Protein AF-A0A7S2PFG6-F1 (afdb_monomer)

InterPro domains:
  IPR012973 NOG, C-terminal [PF08155] (1-42)

Radius of gyration: 48.6 Å; Cα contacts (8 Å, |Δi|>4): 32; chains: 1; bounding box: 86×52×141 Å

Secondary structure (DSSP, 8-state):
-TTT----SGGG---SSSGGGG-----EETTEEGGGG--TTHHHHHHHHHHHHHHHHHHHHHS-HHHHHHHHHHHHHHHHHHHHHHHHHHHHHHHHS-TT------PPPPPHHHHHHHHHTTT---HHHHHHHHT----------------------------------------------

Sequence (181 aa):
GAGVYSVDLWKRAQLEDSSWKYDVVPEIMDGKNIYDFVDPDIDKKLAQLEREEELLMKEAALRDDDQVLNEFAKTQNVLDELHSRMRQKRLENRLSKSKNGNPVLRKKKKKAEDVERQLEKQGLDGSKVRARSAAKTPRSSSLLGKRKRDATAGAADGEVARGRAASALRAASARSMSRMK

pLDDT: mean 75.03, std 20.83, range [29.14, 96.38]

Nearest PDB structures (foldseek):
  8fkq-assembly1_SR  TM=8.627E-01  e=8.501E-04  Homo sapiens
  7v08-assembly1_b  TM=4.158E-01  e=5.057E-06  Saccharomyces cerevisiae BY4741
  8fkz-assembly1_SR  TM=4.010E-01  e=1.616E-05  Homo sapiens
  8fkx-assembly1_SR  TM=6.507E-01  e=2.716E-03  Homo sapiens
  8flf-assembly1_SR  TM=3.819E-01  e=7.778E-05  Homo sapiens

Solvent-accessible surface area (backbone atoms only — not comparable to full-atom values): 12394 Å² total; per-residue (Å²): 112,99,84,76,73,80,83,69,78,56,78,78,68,86,60,96,54,76,82,61,65,80,61,83,80,77,59,70,55,97,93,38,61,44,77,84,72,72,53,99,60,47,70,61,54,50,57,50,49,53,54,53,48,53,52,49,51,54,53,51,68,67,52,55,58,66,60,55,51,52,52,50,51,54,53,50,53,55,51,51,52,52,51,50,53,49,52,50,52,52,48,52,54,53,71,73,44,65,95,87,57,77,83,81,70,86,74,78,87,75,59,63,66,64,52,28,56,54,30,49,76,70,74,39,85,32,66,69,55,53,54,59,58,69,70,60,72,81,77,80,77,78,92,75,80,93,77,88,81,81,88,80,85,86,84,91,82,89,84,89,85,90,83,84,90,81,80,92,80,88,83,93,83,79,91,80,85,87,85,82,134

Mean predicted aligned error: 19.61 Å

Organism: NCBI:txid1333877

Foldseek 3Di:
DVPPDDDDPLVPDDDPDPVCSPPDDDQDDPNDGCVVQDDPCNVVVVVVVVVVVVVVVVVVVVPPVVVVVVVVVVVVVVVVVVVVVVVVVVVVVVVVDDPDDDPDDDDDDDDLVVVCVVCVVVVHHSVVSVVVVVPDDPDPDPPDDDDDDDDDDDDDDDDDDDDDDDDDDDDDDDDDDDDDD

Structure (mmCIF, N/CA/C/O backbone):
data_AF-A0A7S2PFG6-F1
#
_entry.id   AF-A0A7S2PFG6-F1
#
loop_
_atom_site.group_PDB
_atom_site.id
_atom_site.type_symbol
_atom_site.label_atom_id
_atom_site.label_alt_id
_atom_site.label_comp_id
_atom_site.label_asym_id
_atom_site.label_entity_id
_atom_site.label_seq_id
_atom_site.pdbx_PDB_ins_code
_atom_site.Cartn_x
_atom_site.Cartn_y
_atom_site.Cartn_z
_atom_site.occupancy
_atom_site.B_iso_or_equiv
_atom_site.auth_seq_id
_atom_site.auth_comp_id
_atom_site.auth_asym_id
_atom_site.auth_atom_id
_atom_site.pdbx_PDB_model_num
ATOM 1 N N . GLY A 1 1 ? 42.122 21.626 -40.787 1.00 64.56 1 GLY A N 1
ATOM 2 C CA . GLY A 1 1 ? 43.182 20.990 -39.972 1.00 64.56 1 GLY A CA 1
ATOM 3 C C . GLY A 1 1 ? 42.562 20.152 -38.866 1.00 64.56 1 GLY A C 1
ATOM 4 O O . GLY A 1 1 ? 41.354 20.237 -38.682 1.00 64.56 1 GLY A O 1
ATOM 5 N N . ALA A 1 2 ? 43.364 19.374 -38.133 1.00 75.56 2 ALA A N 1
ATOM 6 C CA . ALA A 1 2 ? 42.940 18.343 -37.168 1.00 75.56 2 ALA A CA 1
ATOM 7 C C . ALA A 1 2 ? 42.100 18.809 -35.947 1.00 75.56 2 ALA A C 1
ATOM 9 O O . ALA A 1 2 ? 41.795 17.992 -35.090 1.00 75.56 2 ALA A O 1
ATOM 10 N N . GLY A 1 3 ? 41.707 20.087 -35.863 1.00 80.50 3 GLY A N 1
ATOM 11 C CA . GLY A 1 3 ? 40.870 20.642 -34.786 1.00 80.50 3 GLY A CA 1
ATOM 12 C C . GLY A 1 3 ? 39.593 21.360 -35.246 1.00 80.50 3 GLY A C 1
ATOM 13 O O . GLY A 1 3 ? 38.932 21.979 -34.427 1.00 80.50 3 GLY A O 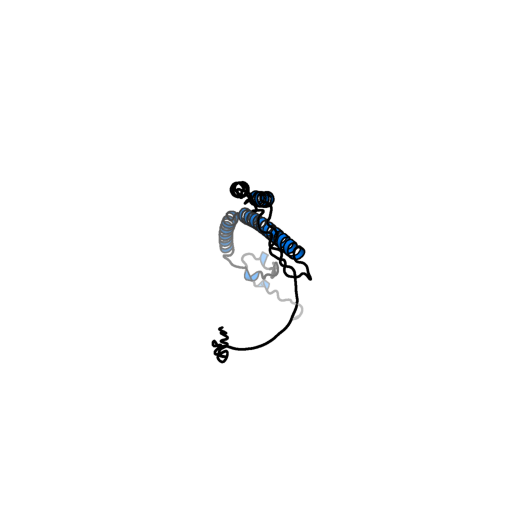1
ATOM 14 N N . VAL A 1 4 ? 39.255 21.324 -36.544 1.00 85.94 4 VAL A N 1
ATOM 15 C CA . VAL A 1 4 ? 38.057 22.003 -37.098 1.00 85.94 4 VAL A CA 1
ATOM 16 C C . VAL A 1 4 ? 36.934 21.011 -37.431 1.00 85.94 4 VAL A C 1
ATOM 18 O O . VAL A 1 4 ? 35.773 21.391 -37.526 1.00 85.94 4 VAL A O 1
ATOM 21 N N . TYR A 1 5 ? 37.265 19.730 -37.614 1.00 85.62 5 TYR A N 1
ATOM 22 C CA . TYR A 1 5 ? 36.298 18.696 -37.977 1.00 85.62 5 TYR A CA 1
ATOM 23 C C . TYR A 1 5 ? 35.780 17.969 -36.731 1.00 85.62 5 TYR A C 1
ATOM 25 O O . TYR A 1 5 ? 36.568 17.354 -36.015 1.00 85.62 5 TYR A O 1
ATOM 33 N N . SER A 1 6 ? 34.464 18.014 -36.508 1.00 85.75 6 SER A N 1
ATOM 34 C CA . SER A 1 6 ? 33.779 17.150 -35.542 1.00 85.75 6 SER A CA 1
ATOM 35 C C . SER A 1 6 ? 33.352 15.857 -36.235 1.00 85.75 6 SER A C 1
ATOM 37 O O . SER A 1 6 ? 32.724 15.894 -37.297 1.00 85.75 6 SER A O 1
ATOM 39 N N . VAL A 1 7 ? 33.725 14.713 -35.663 1.00 87.56 7 VAL A N 1
ATOM 40 C CA . VAL A 1 7 ? 33.375 13.401 -36.215 1.00 87.56 7 VAL A CA 1
ATOM 41 C C . VAL A 1 7 ? 31.922 13.091 -35.866 1.00 87.56 7 VAL A C 1
ATOM 43 O O . VAL A 1 7 ? 31.587 12.912 -34.700 1.00 87.56 7 VAL A O 1
ATOM 46 N N . ASP A 1 8 ? 31.070 12.983 -36.884 1.00 90.00 8 ASP A N 1
ATOM 47 C CA . ASP A 1 8 ? 29.701 12.495 -36.718 1.00 90.00 8 ASP A CA 1
ATOM 48 C C . ASP A 1 8 ? 29.706 10.965 -36.557 1.00 90.00 8 ASP A C 1
ATOM 50 O O . ASP A 1 8 ? 29.993 10.222 -37.504 1.00 90.00 8 ASP A O 1
ATOM 54 N N . LEU A 1 9 ? 29.407 10.503 -35.341 1.00 88.94 9 LEU A N 1
ATOM 55 C CA . LEU A 1 9 ? 29.332 9.084 -34.986 1.00 88.94 9 LEU A CA 1
ATOM 56 C C . LEU A 1 9 ? 28.106 8.404 -35.603 1.00 88.94 9 LEU A C 1
ATOM 58 O O . LEU A 1 9 ? 28.173 7.233 -35.982 1.00 88.94 9 LEU A O 1
ATOM 62 N N . TRP A 1 10 ? 27.011 9.146 -35.769 1.00 87.31 10 TRP A N 1
ATOM 63 C CA . TRP A 1 10 ? 25.754 8.614 -36.278 1.00 87.31 10 TRP A CA 1
ATOM 64 C C . TRP A 1 10 ? 25.824 8.361 -37.775 1.00 87.31 10 TRP A C 1
ATOM 66 O O . TRP A 1 10 ? 25.189 7.428 -38.250 1.00 87.31 10 TRP A O 1
ATOM 76 N N . LYS A 1 11 ? 26.673 9.079 -38.527 1.00 86.94 11 LYS A N 1
ATOM 77 C CA . LYS A 1 11 ? 26.826 8.977 -39.994 1.00 86.94 11 LYS A CA 1
ATOM 78 C C . LYS A 1 11 ? 26.899 7.547 -40.553 1.00 86.94 11 LYS A C 1
ATOM 80 O O . LYS A 1 11 ? 26.437 7.323 -41.672 1.00 86.94 11 LYS A O 1
ATOM 85 N N . ARG A 1 12 ? 27.445 6.575 -39.815 1.00 87.00 12 ARG A N 1
ATOM 86 C CA . ARG A 1 12 ? 27.589 5.172 -40.262 1.00 87.00 12 ARG A CA 1
ATOM 87 C C . ARG A 1 12 ? 26.456 4.232 -39.828 1.00 87.00 12 ARG A C 1
ATOM 89 O O . ARG A 1 12 ? 26.446 3.095 -40.285 1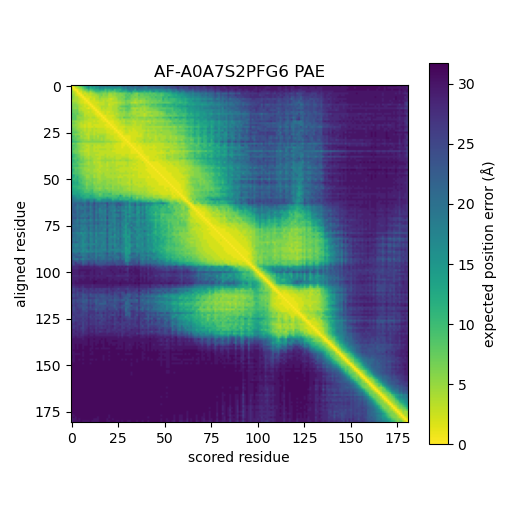.00 87.00 12 ARG A O 1
ATOM 96 N N . ALA A 1 13 ? 25.521 4.682 -38.991 1.00 87.62 13 ALA A N 1
ATOM 97 C CA . ALA A 1 13 ? 24.390 3.869 -38.555 1.00 87.62 13 ALA A CA 1
ATOM 98 C C . ALA A 1 13 ? 23.476 3.506 -39.739 1.00 87.62 13 ALA A C 1
ATOM 100 O O . ALA A 1 13 ? 23.181 4.359 -40.590 1.00 87.62 13 ALA A O 1
ATOM 101 N N . GLN A 1 14 ? 23.060 2.238 -39.775 1.00 92.19 14 GLN A N 1
ATOM 102 C CA . GLN A 1 14 ? 22.075 1.684 -40.701 1.00 92.19 14 GLN A CA 1
ATOM 103 C C . GLN A 1 14 ? 20.805 1.400 -39.901 1.00 92.19 14 GLN A C 1
ATOM 105 O O . GLN A 1 14 ? 20.794 0.519 -39.046 1.00 92.19 14 GLN A O 1
ATOM 110 N N . LEU A 1 15 ? 19.775 2.202 -40.149 1.00 89.94 15 LEU A N 1
ATOM 111 C CA . LEU A 1 15 ? 18.447 2.076 -39.558 1.00 89.94 15 LEU A CA 1
ATOM 112 C C . LEU A 1 15 ? 17.452 1.760 -40.675 1.00 89.94 15 LEU A C 1
ATOM 114 O O . LEU A 1 15 ? 17.760 1.966 -41.850 1.00 89.94 15 LEU A O 1
ATOM 118 N N . GLU A 1 16 ? 16.275 1.267 -40.301 1.00 93.06 16 GLU A N 1
ATOM 119 C CA . GLU A 1 16 ? 15.194 0.990 -41.251 1.00 93.06 16 GLU A CA 1
ATOM 120 C C . GLU A 1 16 ? 14.712 2.271 -41.944 1.00 93.06 16 GLU A C 1
ATOM 122 O O . GLU A 1 16 ? 14.579 2.296 -43.167 1.00 93.06 16 GLU A O 1
ATOM 127 N N . ASP A 1 17 ? 14.575 3.361 -41.185 1.00 92.56 17 ASP A N 1
ATOM 128 C CA . ASP A 1 17 ? 14.391 4.704 -41.725 1.00 92.56 17 ASP A CA 1
ATOM 129 C C . ASP A 1 17 ? 15.614 5.586 -41.430 1.00 92.56 17 ASP A C 1
ATOM 131 O O . ASP A 1 17 ? 16.087 5.719 -40.300 1.00 92.56 17 ASP A O 1
ATOM 135 N N . SER A 1 18 ? 16.130 6.218 -42.483 1.00 89.75 18 SER A N 1
ATOM 136 C CA . SER A 1 18 ? 17.235 7.173 -42.406 1.00 89.75 18 SER A CA 1
ATOM 137 C C . SER A 1 18 ? 16.867 8.494 -41.726 1.00 89.75 18 SER A C 1
ATOM 139 O O . SER A 1 18 ? 17.774 9.206 -41.290 1.00 89.75 18 SER A O 1
ATOM 141 N N . SER A 1 19 ? 15.574 8.825 -41.631 1.00 91.94 19 SER A N 1
ATOM 142 C CA . SER A 1 19 ? 15.099 10.057 -40.996 1.00 91.94 19 SER A CA 1
ATOM 143 C C . SER A 1 19 ? 15.353 10.064 -39.482 1.00 91.94 19 SER A C 1
ATOM 145 O O . SER A 1 19 ? 15.755 11.093 -38.943 1.00 91.94 19 SER A O 1
ATOM 147 N N . TRP A 1 20 ? 15.273 8.900 -38.827 1.00 93.25 20 TRP A N 1
ATOM 148 C CA . TRP A 1 20 ? 15.414 8.746 -37.368 1.00 93.25 20 TRP A CA 1
ATOM 149 C C . TRP A 1 20 ? 16.857 8.807 -36.862 1.00 93.25 20 TRP A C 1
ATOM 151 O O . TRP A 1 20 ? 17.133 8.728 -35.669 1.00 93.25 20 TRP A O 1
ATOM 161 N N . LYS A 1 21 ? 17.823 8.927 -37.771 1.00 91.44 21 LYS A N 1
ATOM 162 C CA . LYS A 1 21 ? 19.256 8.804 -37.480 1.00 91.44 21 LYS A CA 1
ATOM 163 C C . LYS A 1 21 ? 19.800 9.856 -36.516 1.00 91.44 21 LYS A C 1
ATOM 165 O O . LYS A 1 21 ? 20.824 9.621 -35.880 1.00 91.44 21 LYS A O 1
ATOM 170 N N . TYR A 1 22 ? 19.143 11.007 -36.460 1.00 92.50 22 TYR A N 1
ATOM 171 C CA . TYR A 1 22 ? 19.520 12.134 -35.612 1.00 92.50 22 TYR A CA 1
ATOM 172 C C . TYR A 1 22 ? 18.463 12.434 -34.541 1.00 92.50 22 TYR A C 1
ATOM 174 O O . TYR A 1 22 ? 18.554 13.469 -33.879 1.00 92.50 22 TYR A O 1
ATOM 182 N N . ASP A 1 23 ? 17.483 11.542 -34.363 1.00 92.94 23 ASP A N 1
ATOM 183 C CA . ASP A 1 23 ? 16.482 11.674 -33.310 1.00 92.94 23 ASP A CA 1
ATOM 184 C C . ASP A 1 23 ? 17.121 11.436 -31.938 1.00 92.94 23 ASP A C 1
ATOM 186 O O . ASP A 1 23 ? 17.990 10.578 -31.757 1.00 92.94 23 ASP A O 1
ATOM 190 N N . VAL A 1 24 ? 16.702 12.229 -30.951 1.00 92.38 24 VAL A N 1
ATOM 191 C CA . VAL A 1 24 ? 17.245 12.160 -29.591 1.00 92.38 24 VAL A CA 1
ATOM 192 C C . VAL A 1 24 ? 16.480 11.110 -28.796 1.00 92.38 24 VAL A C 1
ATOM 194 O O . VAL A 1 24 ? 15.296 11.281 -28.511 1.00 92.38 24 VAL A O 1
ATOM 197 N N . VAL A 1 25 ? 17.174 10.043 -28.400 1.00 90.75 25 VAL A N 1
ATOM 198 C CA . VAL A 1 25 ? 16.617 9.018 -27.512 1.00 90.75 25 VAL A CA 1
ATOM 199 C C . VAL A 1 25 ? 16.642 9.539 -26.071 1.00 90.75 25 VAL A C 1
ATOM 201 O O . VAL A 1 25 ? 17.714 9.902 -25.581 1.00 90.75 25 VAL A O 1
ATOM 204 N N . PRO A 1 26 ? 15.496 9.599 -25.373 1.00 93.62 26 PRO A N 1
ATOM 205 C CA . PRO A 1 26 ? 15.488 9.947 -23.960 1.00 93.62 26 PRO A CA 1
ATOM 206 C C . PRO A 1 26 ? 16.161 8.838 -23.136 1.00 93.62 26 PRO A C 1
ATOM 208 O O . PRO A 1 26 ? 15.987 7.653 -23.406 1.00 93.62 26 PRO A O 1
ATOM 211 N N . GLU A 1 27 ? 16.921 9.222 -22.112 1.00 92.56 27 GLU A N 1
ATOM 212 C CA . GLU A 1 27 ? 17.625 8.266 -21.241 1.00 92.56 27 GLU A CA 1
ATOM 213 C C . GLU A 1 27 ? 16.870 8.018 -19.927 1.00 92.56 27 GLU A C 1
ATOM 215 O O . GLU A 1 27 ? 16.821 6.894 -19.433 1.00 92.56 27 GLU A O 1
ATOM 220 N N . ILE A 1 28 ? 16.255 9.063 -19.361 1.00 95.25 28 ILE A N 1
ATOM 221 C CA . ILE A 1 28 ? 15.589 9.016 -18.055 1.00 95.25 28 ILE A CA 1
ATOM 222 C C . ILE A 1 28 ? 14.174 9.575 -18.179 1.00 95.25 28 ILE A C 1
ATOM 224 O O . ILE A 1 28 ? 13.977 10.676 -18.693 1.00 95.25 28 ILE A O 1
ATOM 228 N N . MET A 1 29 ? 13.205 8.843 -17.635 1.00 94.88 29 MET A N 1
ATOM 229 C CA . MET A 1 29 ? 11.812 9.266 -17.498 1.00 94.88 29 MET A CA 1
ATOM 230 C C . MET A 1 29 ? 11.295 8.851 -16.120 1.00 94.88 29 MET A C 1
ATOM 232 O O . MET A 1 29 ? 11.523 7.726 -15.683 1.00 94.88 29 MET A O 1
ATOM 236 N N . ASP A 1 30 ? 10.668 9.780 -15.394 1.00 93.62 30 ASP A N 1
ATOM 237 C CA . ASP A 1 30 ? 10.139 9.568 -14.034 1.00 93.62 30 ASP A CA 1
ATOM 238 C C . ASP A 1 30 ? 11.142 8.952 -13.039 1.00 93.62 30 ASP A C 1
ATOM 240 O O . ASP A 1 30 ? 10.802 8.138 -12.179 1.00 93.62 30 ASP A O 1
ATOM 244 N N . GLY A 1 31 ? 12.417 9.332 -13.167 1.00 96.19 31 GLY A N 1
ATOM 245 C CA . GLY A 1 31 ? 13.501 8.816 -12.326 1.00 96.19 31 GLY A CA 1
ATOM 246 C C . GLY A 1 31 ? 13.907 7.370 -12.629 1.00 96.19 31 GLY A C 1
ATOM 247 O O . GLY A 1 31 ? 14.682 6.791 -11.870 1.00 96.19 31 GLY A O 1
ATOM 248 N N . LYS A 1 32 ? 13.410 6.788 -13.725 1.00 95.81 32 LYS A N 1
ATOM 249 C CA . LYS A 1 32 ? 13.763 5.452 -14.211 1.00 95.81 32 LYS A CA 1
ATOM 250 C C . LYS A 1 32 ? 14.512 5.545 -15.539 1.00 95.81 32 LYS A C 1
ATOM 252 O O . LYS A 1 32 ? 14.278 6.454 -16.332 1.00 95.81 32 LYS A O 1
ATOM 257 N N . ASN A 1 33 ? 15.419 4.601 -15.766 1.00 95.38 33 ASN A N 1
ATOM 258 C CA . ASN A 1 33 ? 16.160 4.481 -17.016 1.00 95.38 33 ASN A CA 1
ATOM 259 C C . ASN A 1 33 ? 15.280 3.820 -18.083 1.00 95.38 33 ASN A C 1
ATOM 261 O O . ASN A 1 33 ? 14.694 2.771 -17.828 1.00 95.38 33 ASN A O 1
ATOM 265 N N . ILE A 1 34 ? 15.205 4.412 -19.272 1.00 95.00 34 ILE A N 1
ATOM 266 C CA . ILE A 1 34 ? 14.385 3.896 -20.374 1.00 95.00 34 ILE A CA 1
ATOM 267 C C . ILE A 1 34 ? 14.987 2.623 -20.972 1.00 95.00 34 ILE A C 1
ATOM 269 O O . ILE A 1 34 ? 14.234 1.727 -21.347 1.00 95.00 34 ILE A O 1
ATOM 273 N N . TYR A 1 35 ? 16.319 2.487 -20.996 1.00 94.12 35 TYR A N 1
ATOM 274 C CA . TYR A 1 35 ? 16.991 1.308 -21.561 1.00 94.12 35 TYR A CA 1
ATOM 275 C C . TYR A 1 35 ? 16.583 -0.008 -20.883 1.00 94.12 35 TYR A C 1
ATOM 277 O O . TYR A 1 35 ? 16.597 -1.051 -21.531 1.00 94.12 35 TYR A O 1
ATOM 285 N N . ASP A 1 36 ? 16.164 0.040 -19.616 1.00 94.44 36 ASP A N 1
ATOM 286 C CA . ASP A 1 36 ? 15.716 -1.139 -18.866 1.00 94.44 36 ASP A CA 1
ATOM 287 C C . ASP A 1 36 ? 14.337 -1.652 -19.329 1.00 94.44 36 ASP A C 1
ATOM 289 O O . ASP A 1 36 ? 13.957 -2.781 -19.020 1.00 94.44 36 ASP A O 1
ATOM 293 N N . PHE A 1 37 ? 13.587 -0.836 -20.080 1.00 93.31 37 PHE A N 1
ATOM 294 C CA . PHE A 1 37 ? 12.232 -1.129 -20.555 1.00 93.31 37 PHE A CA 1
ATOM 295 C C . PHE A 1 37 ? 12.146 -1.301 -22.081 1.00 93.31 37 PHE A C 1
ATOM 297 O O . PHE A 1 37 ? 11.047 -1.393 -22.619 1.00 93.31 37 PHE A O 1
ATOM 304 N N . VAL A 1 38 ? 13.271 -1.356 -22.802 1.00 93.56 38 VAL A N 1
ATOM 305 C CA . VAL A 1 38 ? 13.271 -1.603 -24.254 1.00 93.56 38 VAL A CA 1
ATOM 306 C C . VAL A 1 38 ? 13.318 -3.111 -24.520 1.00 93.56 38 VAL A C 1
ATOM 308 O O . VAL A 1 38 ? 14.362 -3.742 -24.372 1.00 93.56 38 VAL A O 1
ATOM 311 N N . ASP A 1 39 ? 12.189 -3.692 -24.933 1.00 95.25 39 ASP A N 1
ATOM 312 C CA . ASP A 1 39 ? 12.054 -5.121 -25.248 1.00 95.25 39 ASP A CA 1
ATOM 313 C C . ASP A 1 39 ? 11.141 -5.322 -26.478 1.00 95.25 39 ASP A C 1
ATOM 315 O O . ASP A 1 39 ? 10.062 -4.725 -26.519 1.00 95.25 39 ASP A O 1
ATOM 319 N N . PRO A 1 40 ? 11.521 -6.150 -27.476 1.00 94.81 40 PRO A N 1
ATOM 320 C CA . PRO A 1 40 ? 10.674 -6.435 -28.639 1.00 94.81 40 PRO A CA 1
ATOM 321 C C . PRO A 1 40 ? 9.320 -7.084 -28.302 1.00 94.81 40 PRO A C 1
ATOM 323 O O . PRO A 1 40 ? 8.386 -6.971 -29.092 1.00 94.81 40 PRO A O 1
ATOM 326 N N . ASP A 1 41 ? 9.191 -7.760 -27.157 1.00 95.56 41 ASP A N 1
ATOM 327 C CA . ASP A 1 41 ? 7.957 -8.423 -26.715 1.00 95.56 41 ASP A CA 1
ATOM 328 C C . ASP A 1 41 ? 7.205 -7.635 -25.617 1.00 95.56 41 ASP A C 1
ATOM 330 O O . ASP A 1 41 ? 6.333 -8.193 -24.938 1.00 95.56 41 ASP A O 1
ATOM 334 N N . ILE A 1 42 ? 7.512 -6.345 -25.417 1.00 95.38 42 ILE A N 1
ATOM 335 C CA . ILE A 1 42 ? 6.916 -5.533 -24.341 1.00 95.38 42 ILE A CA 1
ATOM 336 C C . ILE A 1 42 ? 5.384 -5.488 -24.393 1.00 95.38 42 ILE A C 1
ATOM 338 O O . ILE A 1 42 ? 4.738 -5.633 -23.356 1.00 95.38 42 ILE A O 1
ATOM 342 N N . ASP A 1 43 ? 4.795 -5.420 -25.588 1.00 95.00 43 ASP A N 1
ATOM 343 C CA . ASP A 1 43 ? 3.340 -5.380 -25.774 1.00 95.00 43 ASP A CA 1
ATOM 344 C C . ASP A 1 43 ? 2.653 -6.647 -25.252 1.00 95.00 43 ASP A C 1
ATOM 346 O O . ASP A 1 43 ? 1.575 -6.596 -24.659 1.00 95.00 43 ASP A O 1
ATOM 350 N N . LYS A 1 44 ? 3.290 -7.813 -25.422 1.00 96.06 44 LYS A N 1
ATOM 351 C CA . LYS A 1 44 ? 2.752 -9.084 -24.916 1.00 96.06 44 LYS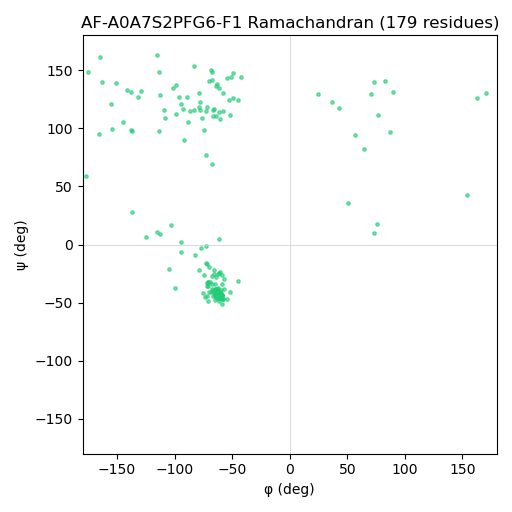 A CA 1
ATOM 352 C C . LYS A 1 44 ? 2.809 -9.134 -23.393 1.00 96.06 44 LYS A C 1
ATOM 354 O O . LYS A 1 44 ? 1.857 -9.607 -22.773 1.00 96.06 44 LYS A O 1
ATOM 359 N N . LYS A 1 45 ? 3.907 -8.651 -22.802 1.00 94.56 45 LYS A N 1
ATOM 360 C CA . LYS A 1 45 ? 4.081 -8.574 -21.343 1.00 94.56 45 LYS A CA 1
ATOM 361 C C . LYS A 1 45 ? 3.078 -7.601 -20.723 1.00 94.56 45 LYS A C 1
ATOM 363 O O . LYS A 1 45 ? 2.457 -7.946 -19.723 1.00 94.56 45 LYS A O 1
ATOM 368 N N . LEU A 1 46 ? 2.859 -6.446 -21.352 1.00 96.38 46 LEU A N 1
ATOM 369 C CA . LEU A 1 46 ? 1.836 -5.480 -20.946 1.00 96.38 46 LEU A CA 1
ATOM 370 C C . LEU A 1 46 ? 0.431 -6.082 -21.031 1.00 96.38 46 LEU A C 1
ATOM 372 O O . LEU A 1 46 ? -0.291 -6.069 -20.043 1.00 96.38 46 LEU A O 1
ATOM 376 N N . ALA A 1 47 ? 0.076 -6.726 -22.146 1.00 96.06 47 ALA A N 1
ATOM 377 C CA . ALA A 1 47 ? -1.232 -7.366 -22.290 1.00 96.06 47 ALA A CA 1
ATOM 378 C C . ALA A 1 47 ? -1.457 -8.526 -21.301 1.00 96.06 47 ALA A C 1
ATOM 380 O O . ALA A 1 47 ? -2.595 -8.865 -20.976 1.00 96.06 47 ALA A O 1
ATOM 381 N N . GLN A 1 48 ? -0.398 -9.210 -20.859 1.00 96.12 48 GLN A N 1
ATOM 382 C CA . GLN A 1 48 ? -0.506 -10.202 -19.791 1.00 96.12 48 GLN A CA 1
ATOM 383 C C . GLN A 1 48 ? -0.765 -9.525 -18.439 1.00 96.12 48 GLN A C 1
ATOM 385 O O . GLN A 1 48 ? -1.700 -9.922 -17.746 1.00 96.12 48 GLN A O 1
ATOM 390 N N . LEU A 1 49 ? 0.011 -8.491 -18.107 1.00 95.81 49 LEU A N 1
ATOM 391 C CA . LEU A 1 49 ? -0.144 -7.725 -16.869 1.00 95.81 49 LEU A CA 1
ATOM 392 C C . LEU A 1 49 ? -1.533 -7.094 -16.754 1.00 95.81 49 LEU A C 1
ATOM 394 O O . LEU A 1 49 ? -2.170 -7.232 -15.719 1.00 95.81 49 LEU A O 1
ATOM 398 N N . GLU A 1 50 ? -2.052 -6.492 -17.824 1.00 94.69 50 GLU A N 1
ATOM 399 C CA . GLU A 1 50 ? -3.394 -5.898 -17.831 1.00 94.69 50 GLU A CA 1
ATOM 400 C C . GLU A 1 50 ? -4.490 -6.928 -17.520 1.00 94.69 50 GLU A C 1
ATOM 402 O O . GLU A 1 50 ? -5.427 -6.635 -16.780 1.00 94.69 50 GLU A O 1
ATOM 407 N N . ARG A 1 51 ? -4.374 -8.162 -18.035 1.00 95.38 51 ARG A N 1
ATOM 408 C CA . ARG A 1 51 ? -5.329 -9.241 -17.719 1.00 95.38 51 ARG A CA 1
ATOM 409 C C . ARG A 1 51 ? -5.229 -9.685 -16.265 1.00 95.38 51 ARG A C 1
ATOM 411 O O . ARG A 1 51 ? -6.252 -9.963 -15.642 1.00 95.38 51 ARG A O 1
ATOM 418 N N . GLU A 1 52 ? -4.012 -9.789 -15.739 1.00 94.62 52 GLU A N 1
ATOM 419 C CA . GLU A 1 52 ? -3.779 -10.130 -14.334 1.00 94.62 52 GLU A CA 1
ATOM 420 C C . GLU A 1 52 ? -4.336 -9.038 -13.406 1.00 94.62 52 GLU A C 1
ATOM 422 O O . GLU A 1 52 ? -5.050 -9.353 -12.452 1.00 94.62 52 GLU A O 1
ATOM 427 N N . GLU A 1 53 ? -4.110 -7.761 -13.725 1.00 92.81 53 GLU A N 1
ATOM 428 C CA . GLU A 1 53 ? -4.680 -6.629 -12.990 1.00 92.81 53 GLU A CA 1
ATOM 429 C C . GLU A 1 53 ? -6.205 -6.577 -13.091 1.00 92.81 53 GLU A C 1
ATOM 431 O O . GLU A 1 53 ? -6.868 -6.321 -12.089 1.00 92.81 53 GLU A O 1
ATOM 436 N N . GLU A 1 54 ? -6.796 -6.871 -14.251 1.00 92.38 54 GLU A N 1
ATOM 437 C CA . GLU A 1 54 ? -8.253 -6.913 -14.398 1.00 92.38 54 GLU A CA 1
ATOM 438 C C . GLU A 1 54 ? -8.880 -7.993 -13.501 1.00 92.38 54 GLU A C 1
ATOM 440 O O . GLU A 1 54 ? -9.918 -7.766 -12.871 1.00 92.38 54 GLU A O 1
ATOM 445 N N . LEU A 1 55 ? -8.253 -9.169 -13.407 1.00 92.00 55 LEU A N 1
ATOM 446 C CA . LEU A 1 55 ? -8.688 -10.231 -12.497 1.00 92.00 55 LEU A CA 1
ATOM 447 C C . LEU A 1 55 ? -8.553 -9.803 -11.035 1.00 92.00 55 LEU A C 1
ATOM 449 O O . LEU A 1 55 ? -9.483 -10.007 -10.253 1.00 92.00 55 LEU A O 1
ATOM 453 N N . LEU A 1 56 ? -7.434 -9.168 -10.681 1.00 88.69 56 LEU A N 1
ATOM 454 C CA . LEU A 1 56 ? -7.185 -8.695 -9.324 1.00 88.69 56 LEU A CA 1
ATOM 455 C C . LEU A 1 56 ? -8.146 -7.568 -8.934 1.00 88.69 56 LEU A C 1
ATOM 457 O O . LEU A 1 56 ? -8.663 -7.570 -7.821 1.00 88.69 56 LEU A O 1
ATOM 461 N N . MET A 1 57 ? -8.465 -6.650 -9.848 1.00 85.25 57 MET A N 1
ATOM 462 C CA . MET A 1 57 ? -9.477 -5.617 -9.628 1.00 85.25 57 MET A CA 1
ATOM 463 C C . MET A 1 57 ? -10.875 -6.211 -9.467 1.00 85.25 57 MET A C 1
ATOM 465 O O . MET A 1 57 ? -11.630 -5.746 -8.619 1.00 85.25 57 MET A O 1
ATOM 469 N N . LYS A 1 58 ? -11.230 -7.255 -10.228 1.00 87.06 58 LYS A N 1
ATOM 470 C CA . LYS A 1 58 ? -12.503 -7.973 -10.043 1.00 87.06 58 LYS A CA 1
ATOM 471 C C . LYS A 1 58 ? -12.567 -8.669 -8.685 1.00 87.06 58 LYS A C 1
ATOM 473 O O . LYS A 1 58 ? -13.599 -8.602 -8.026 1.00 87.06 58 LYS A O 1
ATOM 478 N N . GLU A 1 59 ? -11.483 -9.309 -8.248 1.00 84.56 59 GLU A N 1
ATOM 479 C CA . GLU A 1 59 ? -11.403 -9.918 -6.915 1.00 84.56 59 GLU A CA 1
ATOM 480 C C . GLU A 1 59 ? -11.475 -8.860 -5.805 1.00 84.56 59 GLU A C 1
ATOM 482 O O . GLU A 1 59 ? -12.220 -9.025 -4.840 1.00 84.56 59 GLU A O 1
ATOM 487 N N . ALA A 1 60 ? -10.751 -7.750 -5.956 1.00 81.69 60 ALA A N 1
ATOM 488 C CA . ALA A 1 60 ? -10.781 -6.635 -5.019 1.00 81.69 60 ALA A CA 1
ATOM 489 C C . ALA A 1 60 ? -12.172 -5.991 -4.954 1.00 81.69 60 ALA A C 1
ATOM 491 O O . ALA A 1 60 ? -12.654 -5.714 -3.867 1.00 81.69 60 ALA A O 1
ATOM 492 N N . ALA A 1 61 ? -12.863 -5.838 -6.085 1.00 76.62 61 ALA A N 1
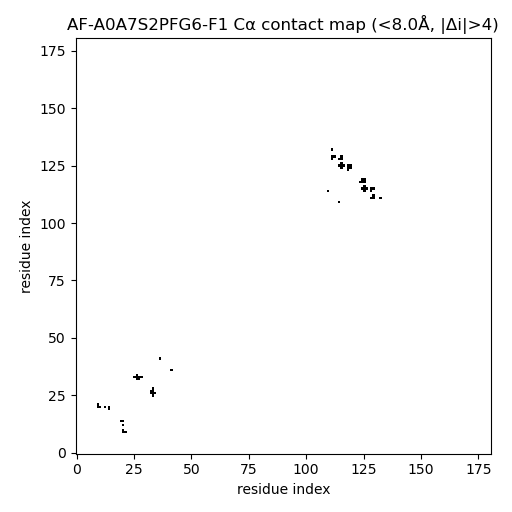ATOM 493 C CA . ALA A 1 61 ? -14.234 -5.332 -6.119 1.00 76.62 61 ALA A CA 1
ATOM 494 C C . ALA A 1 61 ? -15.245 -6.281 -5.448 1.00 76.62 61 ALA A C 1
ATOM 496 O O . ALA A 1 61 ? -16.292 -5.834 -4.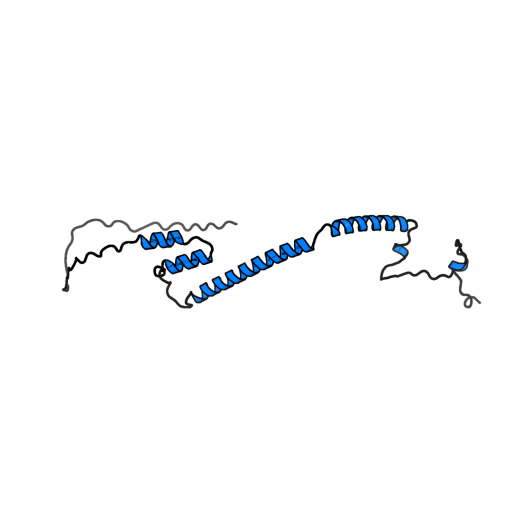986 1.00 76.62 61 ALA A O 1
ATOM 497 N N . LEU A 1 62 ? -14.956 -7.587 -5.394 1.00 70.94 62 LEU A N 1
ATOM 498 C CA . LEU A 1 62 ? -15.761 -8.562 -4.649 1.00 70.94 62 LEU A CA 1
ATOM 499 C C . LEU A 1 62 ? -15.469 -8.543 -3.143 1.00 70.94 62 LEU A C 1
ATOM 501 O O . LEU A 1 62 ? -16.312 -8.985 -2.358 1.00 70.94 62 LEU A O 1
ATOM 505 N N . ARG A 1 63 ? -14.300 -8.044 -2.718 1.00 74.50 63 ARG A N 1
ATOM 506 C CA . ARG A 1 63 ? -14.057 -7.718 -1.312 1.00 74.50 63 ARG A CA 1
ATOM 507 C C . ARG A 1 63 ? -14.813 -6.437 -0.994 1.00 74.50 63 ARG A C 1
ATOM 509 O O . ARG A 1 63 ? -14.373 -5.336 -1.294 1.00 74.50 63 ARG A O 1
ATOM 516 N N . ASP A 1 64 ? -15.985 -6.606 -0.395 1.00 71.69 64 ASP A N 1
ATOM 517 C CA . ASP A 1 64 ? -16.784 -5.496 0.113 1.00 71.69 64 ASP A CA 1
ATOM 518 C C . ASP A 1 64 ? -16.117 -4.932 1.380 1.00 71.69 64 ASP A C 1
ATOM 520 O O . ASP A 1 64 ? -16.489 -5.234 2.520 1.00 71.69 64 ASP A O 1
ATOM 524 N N . ASP A 1 65 ? -15.051 -4.160 1.166 1.00 74.62 65 ASP A N 1
ATOM 525 C CA . ASP A 1 65 ? -14.284 -3.505 2.222 1.00 74.62 65 ASP A CA 1
ATOM 526 C C . ASP A 1 65 ? -15.194 -2.607 3.077 1.00 74.62 65 ASP A C 1
ATOM 528 O O . ASP A 1 65 ? -14.993 -2.493 4.289 1.00 74.62 65 ASP A O 1
ATOM 532 N N . ASP A 1 66 ? -16.265 -2.058 2.495 1.00 74.06 66 ASP A N 1
ATOM 533 C CA . ASP A 1 66 ? -17.251 -1.247 3.205 1.00 74.06 66 ASP A CA 1
ATOM 534 C C . ASP A 1 66 ? -18.057 -2.072 4.216 1.00 74.06 66 ASP A C 1
ATOM 536 O O . ASP A 1 66 ? -18.336 -1.596 5.323 1.00 74.06 66 ASP A O 1
ATOM 540 N N . GLN A 1 67 ? -18.414 -3.322 3.905 1.00 75.75 67 GLN A N 1
ATOM 541 C CA . GLN A 1 67 ? -19.046 -4.214 4.885 1.00 75.75 67 GLN A CA 1
ATOM 542 C C . GLN A 1 67 ? -18.109 -4.516 6.057 1.00 75.75 67 GLN A C 1
ATOM 544 O O . GLN A 1 67 ? -18.521 -4.389 7.216 1.00 75.75 67 GLN A O 1
ATOM 549 N N . VAL A 1 68 ? -16.844 -4.836 5.777 1.00 78.38 68 VAL A N 1
ATOM 550 C CA . VAL A 1 68 ? -15.839 -5.130 6.813 1.00 78.38 68 VAL A CA 1
ATOM 551 C C . VAL A 1 68 ? -15.589 -3.906 7.699 1.00 78.38 68 VAL A C 1
ATOM 553 O O . VAL A 1 68 ? -15.564 -4.015 8.929 1.00 78.38 68 VAL A O 1
ATOM 556 N N . LEU A 1 69 ? -15.471 -2.717 7.103 1.00 79.31 69 LEU A N 1
ATOM 557 C CA . LEU A 1 69 ? -15.300 -1.458 7.830 1.00 79.31 69 LEU A CA 1
ATOM 558 C C . LEU A 1 69 ? -16.525 -1.117 8.689 1.00 79.31 69 LEU A C 1
ATOM 560 O O . LEU A 1 69 ? -16.374 -0.686 9.836 1.00 79.31 69 LEU A O 1
ATOM 564 N N . ASN A 1 70 ? -17.738 -1.351 8.185 1.00 83.44 70 ASN A N 1
ATOM 565 C CA . ASN A 1 70 ? -18.972 -1.127 8.939 1.00 83.44 70 ASN A CA 1
ATOM 566 C C . ASN A 1 70 ? -19.109 -2.078 10.136 1.00 83.44 70 ASN A C 1
ATOM 568 O O . ASN A 1 70 ? -19.542 -1.663 11.216 1.00 83.44 70 ASN A O 1
ATOM 572 N N . GLU A 1 71 ? -18.747 -3.351 9.977 1.00 84.25 71 GLU A N 1
ATOM 573 C CA . GLU A 1 71 ? -18.696 -4.304 11.088 1.00 84.25 71 GLU A CA 1
ATOM 574 C C . GLU A 1 71 ? -17.646 -3.899 12.123 1.00 84.25 71 GLU A C 1
ATOM 576 O O . GLU A 1 71 ? -17.949 -3.841 13.320 1.00 84.25 71 GLU A O 1
ATOM 581 N N . PHE A 1 72 ? -16.451 -3.513 11.674 1.00 84.31 72 PHE A N 1
ATOM 582 C CA . PHE A 1 72 ? -15.400 -3.014 12.553 1.00 84.31 72 PHE A CA 1
ATOM 583 C C . PHE A 1 72 ? -15.865 -1.785 13.350 1.00 84.31 72 PHE A C 1
ATOM 585 O O . PHE A 1 72 ? -15.758 -1.771 14.578 1.00 84.31 72 PHE A O 1
ATOM 592 N N . ALA A 1 73 ? -16.490 -0.799 12.700 1.00 87.38 73 ALA A N 1
ATOM 593 C CA . ALA A 1 73 ? -17.024 0.391 13.361 1.00 87.38 73 ALA A CA 1
ATOM 594 C C . ALA A 1 73 ? -18.084 0.052 14.425 1.00 87.38 73 ALA A C 1
ATOM 596 O O . ALA A 1 73 ? -18.060 0.602 15.531 1.00 87.38 73 ALA A O 1
ATOM 597 N N . LYS A 1 74 ? -18.987 -0.900 14.141 1.00 88.06 74 LYS A N 1
ATOM 598 C CA . LYS A 1 74 ? -19.964 -1.396 15.129 1.00 88.06 74 LYS A CA 1
ATOM 599 C C . LYS A 1 74 ? -19.266 -2.001 16.346 1.00 88.06 74 LYS A C 1
ATOM 601 O O . LYS A 1 74 ? -19.644 -1.686 17.475 1.00 88.06 74 LYS A O 1
ATOM 606 N N . THR A 1 75 ? -18.243 -2.833 16.141 1.00 88.44 75 THR A N 1
ATOM 607 C CA . THR A 1 75 ? -17.495 -3.431 17.261 1.00 88.44 75 THR A CA 1
ATOM 608 C C . THR A 1 75 ? -16.755 -2.378 18.084 1.00 88.44 75 THR A C 1
ATOM 610 O O . THR A 1 75 ? -16.796 -2.429 19.315 1.00 88.44 75 THR A O 1
ATOM 613 N N . GLN A 1 76 ? -16.165 -1.374 17.433 1.00 89.88 76 GLN A N 1
ATOM 614 C CA . GLN A 1 76 ? -15.431 -0.305 18.100 1.00 89.88 76 GLN A CA 1
ATOM 615 C C . GLN A 1 76 ? -16.339 0.542 19.000 1.00 89.88 76 GLN A C 1
ATOM 617 O O . GLN A 1 76 ? -15.998 0.791 20.156 1.00 89.88 76 GLN A O 1
ATOM 622 N N . ASN A 1 77 ? -17.541 0.886 18.528 1.00 91.12 77 ASN A N 1
ATOM 623 C CA . ASN A 1 77 ? -18.532 1.607 19.332 1.00 91.12 77 ASN A CA 1
ATOM 624 C C . ASN A 1 77 ? -18.915 0.829 20.602 1.00 91.12 77 ASN A C 1
ATOM 626 O O . ASN A 1 77 ? -18.961 1.393 21.698 1.00 91.12 77 ASN A O 1
ATOM 630 N N . VAL A 1 78 ? -19.126 -0.487 20.483 1.00 93.44 78 VAL A N 1
ATOM 631 C CA . VAL A 1 78 ? -19.427 -1.354 21.634 1.00 93.44 78 VAL A CA 1
ATOM 632 C C . VAL A 1 78 ? -18.254 -1.395 22.622 1.00 93.44 78 VAL A C 1
ATOM 634 O O . VAL A 1 78 ? -18.465 -1.331 23.838 1.00 93.44 78 VAL A O 1
ATOM 637 N N . LEU A 1 79 ? -17.015 -1.473 22.127 1.00 92.75 79 LEU A N 1
ATOM 638 C CA . LEU A 1 79 ? -15.815 -1.450 22.968 1.00 92.75 79 LEU A CA 1
ATOM 639 C C . LEU A 1 79 ? -15.664 -0.118 23.710 1.00 92.75 79 LEU A C 1
ATOM 641 O O . LEU A 1 79 ? -15.376 -0.112 24.911 1.00 92.75 79 LEU A O 1
ATOM 645 N N . ASP A 1 80 ? -15.913 1.002 23.039 1.00 94.81 80 ASP A N 1
ATOM 646 C CA . ASP A 1 80 ? -15.836 2.332 23.640 1.00 94.81 80 ASP A CA 1
ATOM 647 C C . ASP A 1 80 ? -16.911 2.545 24.708 1.00 94.81 80 ASP A C 1
ATOM 649 O O . ASP A 1 80 ? -16.620 3.053 25.803 1.00 94.81 80 ASP A O 1
ATOM 653 N N . GLU A 1 81 ? -18.132 2.066 24.464 1.00 94.31 81 GLU A N 1
ATOM 654 C CA . GLU A 1 81 ? -19.183 2.022 25.477 1.00 94.31 81 GLU A CA 1
ATOM 655 C C . GLU A 1 81 ? -18.756 1.199 26.698 1.00 94.31 81 GLU A C 1
ATOM 657 O O . GLU A 1 81 ? -18.891 1.654 27.840 1.00 94.31 81 GLU A O 1
ATOM 662 N N . LEU A 1 82 ? -18.192 0.008 26.489 1.00 94.00 82 LEU A N 1
ATOM 663 C CA . LEU A 1 82 ? -17.728 -0.869 27.563 1.00 94.00 82 LEU A CA 1
ATOM 664 C C . LEU A 1 82 ? -16.606 -0.199 28.373 1.00 94.00 82 LEU A C 1
ATOM 666 O O . LEU A 1 82 ? -16.657 -0.154 29.609 1.00 94.00 82 LEU A O 1
ATOM 670 N N . HIS A 1 83 ? -15.625 0.396 27.695 1.00 93.69 83 HIS A N 1
ATOM 671 C CA . HIS A 1 83 ? -14.535 1.144 28.315 1.00 93.69 83 HIS A CA 1
ATOM 672 C C . HIS A 1 83 ? -15.039 2.349 29.114 1.00 93.69 83 HIS A C 1
ATOM 674 O O . HIS A 1 83 ? -14.585 2.570 30.244 1.00 93.69 83 HIS A O 1
ATOM 680 N N . SER A 1 84 ? -16.001 3.107 28.584 1.00 95.25 84 SER A N 1
ATOM 681 C CA . SER A 1 84 ? -16.600 4.243 29.290 1.00 95.25 84 SER A CA 1
ATOM 682 C C . SER A 1 84 ? -17.311 3.797 30.574 1.00 95.25 84 SER A C 1
ATOM 684 O O . SER A 1 84 ? -17.046 4.352 31.647 1.00 95.25 84 SER A O 1
ATOM 686 N N . ARG A 1 85 ? -18.106 2.719 30.514 1.00 92.25 85 ARG A N 1
ATOM 687 C CA . ARG A 1 85 ? -18.786 2.127 31.678 1.00 92.25 85 ARG A CA 1
ATOM 688 C C . ARG A 1 85 ? -17.787 1.619 32.717 1.00 92.25 85 ARG A C 1
ATOM 690 O O . ARG A 1 85 ? -17.965 1.860 33.913 1.00 92.25 85 ARG A O 1
ATOM 697 N N . MET A 1 86 ? -16.699 0.971 32.293 1.00 93.44 86 MET A N 1
ATOM 698 C CA . MET A 1 86 ? -15.632 0.539 33.204 1.00 93.44 86 MET A CA 1
ATOM 699 C C . MET A 1 86 ? -14.935 1.719 33.884 1.00 93.44 86 MET A C 1
ATOM 701 O O . MET A 1 86 ? -14.681 1.663 35.090 1.00 93.44 86 MET A O 1
ATOM 705 N N . ARG A 1 87 ? -14.644 2.802 33.150 1.00 94.31 87 ARG A N 1
ATOM 706 C CA . ARG A 1 87 ? -14.063 4.027 33.724 1.00 94.31 87 ARG A CA 1
ATOM 707 C C . ARG A 1 87 ? -14.991 4.640 34.770 1.00 94.31 87 ARG A C 1
ATOM 709 O O . ARG A 1 87 ? -14.537 4.920 35.879 1.00 94.31 87 ARG A O 1
ATOM 716 N N . GLN A 1 88 ? -16.283 4.756 34.464 1.00 93.12 88 GLN A N 1
ATOM 717 C CA . GLN A 1 88 ? -17.294 5.239 35.409 1.00 93.12 88 GLN A CA 1
ATOM 718 C C . GLN A 1 88 ? -17.345 4.374 36.675 1.00 93.12 88 GLN A C 1
ATOM 720 O O . GLN A 1 88 ? -17.281 4.902 37.783 1.00 93.12 88 GLN A O 1
ATOM 725 N N . LYS A 1 89 ? -17.368 3.042 36.536 1.00 90.31 89 LYS A N 1
ATOM 726 C CA . LYS A 1 89 ? -17.373 2.118 37.683 1.00 90.31 89 LYS A CA 1
ATOM 727 C C . LYS A 1 89 ? -16.101 2.196 38.523 1.00 90.31 89 LYS A C 1
ATOM 729 O O . LYS A 1 89 ? -16.166 2.133 39.750 1.00 90.31 89 LYS A O 1
ATOM 734 N N . ARG A 1 90 ? -14.935 2.362 37.893 1.00 91.19 90 ARG A N 1
ATOM 735 C CA . ARG A 1 90 ? -13.667 2.584 38.607 1.00 91.19 90 ARG A CA 1
ATOM 736 C C . ARG A 1 90 ? -13.693 3.900 39.383 1.00 91.19 90 ARG A 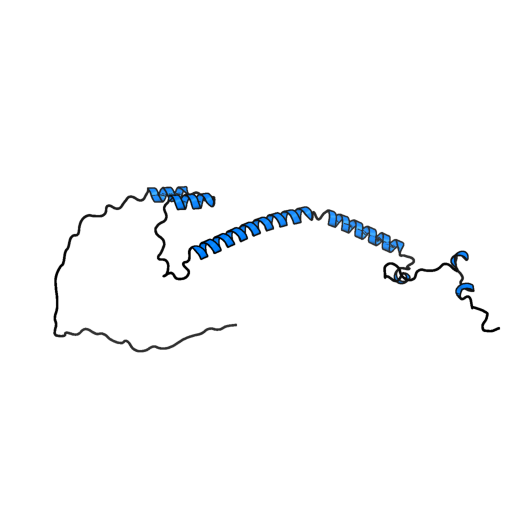C 1
ATOM 738 O O . ARG A 1 90 ? -13.239 3.916 40.526 1.00 91.19 90 ARG A O 1
ATOM 745 N N . LEU A 1 91 ? -14.230 4.969 38.795 1.00 91.69 91 LEU A N 1
ATOM 746 C CA . LEU A 1 91 ? -14.366 6.270 39.452 1.00 91.69 91 LEU A CA 1
ATOM 747 C C . LEU A 1 91 ? -15.334 6.199 40.641 1.00 91.69 91 LEU A C 1
ATOM 749 O O . LEU A 1 91 ? -14.964 6.616 41.734 1.00 91.69 91 LEU A O 1
ATOM 753 N N . GLU A 1 92 ? -16.514 5.597 40.459 1.00 89.81 92 GLU A N 1
ATOM 754 C CA . GLU A 1 92 ? -17.494 5.348 41.528 1.00 89.81 92 GLU A CA 1
ATOM 755 C C . GLU A 1 92 ? -16.847 4.577 42.686 1.00 89.81 92 GLU A C 1
ATOM 757 O O . GLU A 1 92 ? -16.942 4.977 43.846 1.00 89.81 92 GLU A O 1
ATOM 762 N N . ASN A 1 93 ? -16.099 3.515 42.374 1.00 86.06 93 ASN A N 1
ATOM 763 C CA . ASN A 1 93 ? -15.391 2.734 43.380 1.00 86.06 93 ASN A CA 1
ATOM 764 C C . ASN A 1 93 ? -14.312 3.549 44.105 1.00 86.06 93 ASN A C 1
ATOM 766 O O . ASN A 1 93 ? -14.173 3.395 45.316 1.00 86.06 93 ASN A O 1
ATOM 770 N N . ARG A 1 94 ? -13.561 4.413 43.408 1.00 85.38 94 ARG A N 1
ATOM 771 C CA . ARG A 1 94 ? -12.573 5.306 44.040 1.00 85.38 94 ARG A CA 1
ATOM 772 C C . ARG A 1 94 ? -13.239 6.347 44.938 1.00 85.38 94 ARG A C 1
ATOM 774 O O . ARG A 1 94 ? -12.775 6.525 46.051 1.00 85.38 94 ARG A O 1
ATOM 781 N N . LEU A 1 95 ? -14.323 6.978 44.487 1.00 83.62 95 LEU A N 1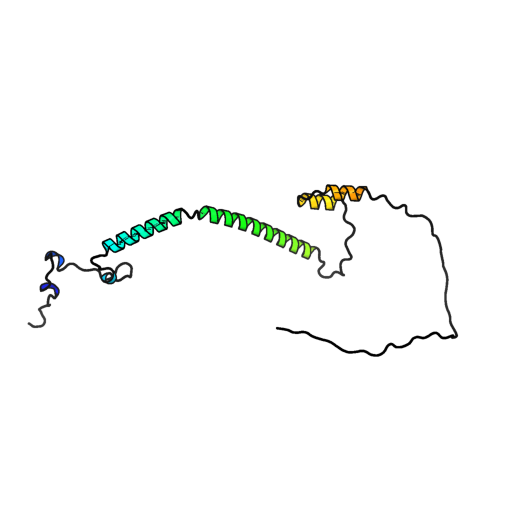
ATOM 782 C CA . LEU A 1 95 ? -15.096 7.952 45.270 1.00 83.62 95 LEU A CA 1
ATOM 783 C C . LEU A 1 95 ? -15.742 7.310 46.503 1.00 83.62 95 LEU A C 1
ATOM 785 O O . LEU A 1 95 ? -15.764 7.904 47.574 1.00 83.62 95 LEU A O 1
ATOM 789 N N . SER A 1 96 ? -16.235 6.075 46.370 1.00 78.44 96 SER A N 1
ATOM 790 C CA . SER A 1 96 ? -16.847 5.335 47.480 1.00 78.44 96 SER A CA 1
ATOM 791 C C . SER A 1 96 ? -15.841 4.857 48.535 1.00 78.44 96 SER A C 1
ATOM 793 O O . SER A 1 96 ? -16.240 4.481 49.638 1.00 78.44 96 SER A O 1
ATOM 795 N N . LYS A 1 97 ? -14.542 4.845 48.205 1.00 75.31 97 LYS A N 1
ATOM 796 C CA . LYS A 1 97 ? -13.458 4.523 49.134 1.00 75.31 97 LYS A CA 1
ATOM 797 C C . LYS A 1 97 ? -12.954 5.824 49.758 1.00 75.31 97 LYS A C 1
ATOM 799 O O . LYS A 1 97 ? -12.410 6.680 49.069 1.00 75.31 97 LYS A O 1
ATOM 804 N N . SER A 1 98 ? -13.108 5.967 51.071 1.00 67.56 98 SER A N 1
ATOM 805 C CA . SER A 1 98 ? -12.467 7.062 51.809 1.00 67.56 98 SER A CA 1
ATOM 806 C C . SER A 1 98 ? -10.942 6.947 51.693 1.00 67.56 98 SER A C 1
ATOM 808 O O . SER A 1 98 ? -10.402 5.854 51.860 1.00 67.56 98 SER A O 1
ATOM 810 N N . LYS A 1 99 ? -10.245 8.063 51.427 1.00 66.06 99 LYS A N 1
ATOM 811 C CA . LYS A 1 99 ? -8.774 8.102 51.299 1.00 66.06 99 LYS A CA 1
ATOM 812 C C . LYS A 1 99 ? -8.043 7.775 52.615 1.00 66.06 99 LYS A C 1
ATOM 814 O O . LYS A 1 99 ? -6.916 7.299 52.556 1.00 66.06 99 LYS A O 1
ATOM 819 N N . ASN A 1 100 ? -8.701 7.941 53.771 1.00 67.94 100 ASN A N 1
ATOM 820 C CA . ASN A 1 100 ? -8.115 7.757 55.111 1.00 67.94 100 ASN A CA 1
ATOM 821 C C . ASN A 1 100 ? -9.046 6.987 56.084 1.00 67.94 100 ASN A C 1
ATOM 823 O O . ASN A 1 100 ? -9.024 7.219 57.290 1.00 67.94 100 ASN A O 1
ATOM 827 N N . GLY A 1 101 ? -9.922 6.108 55.585 1.00 59.16 101 GLY A N 1
ATOM 828 C CA . GLY A 1 101 ? -10.984 5.491 56.392 1.00 59.16 101 GLY A CA 1
ATOM 829 C C . GLY A 1 101 ? -10.701 4.061 56.861 1.00 59.16 101 GLY A C 1
ATOM 830 O O . GLY A 1 101 ? -10.331 3.209 56.056 1.00 59.16 101 GLY A O 1
ATOM 831 N N . ASN A 1 102 ? -10.976 3.799 58.144 1.00 63.41 102 ASN A N 1
ATOM 832 C CA . ASN A 1 102 ? -11.102 2.468 58.759 1.00 63.41 102 ASN A CA 1
ATOM 833 C C . ASN A 1 102 ? -11.904 1.507 57.840 1.00 63.41 102 ASN A C 1
ATOM 835 O O . ASN A 1 102 ? -12.853 1.971 57.195 1.00 63.41 102 ASN A O 1
ATOM 839 N N . PRO A 1 103 ? -11.580 0.197 57.756 1.00 66.69 103 PRO A N 1
ATOM 840 C CA . PRO A 1 103 ? -12.239 -0.733 56.841 1.00 66.69 103 PRO A CA 1
ATOM 841 C C . PRO A 1 103 ? -13.764 -0.638 56.939 1.00 66.69 103 PRO A C 1
ATOM 843 O O . PRO A 1 103 ? -14.342 -0.745 58.021 1.00 66.69 103 PRO A O 1
ATOM 846 N N . VAL A 1 104 ? -14.424 -0.416 55.800 1.00 64.44 104 VAL A N 1
ATOM 847 C CA . VAL A 1 104 ? -15.882 -0.263 55.751 1.00 64.44 104 VAL A CA 1
ATOM 848 C C . VAL A 1 104 ? -16.529 -1.579 56.190 1.00 64.44 104 VAL A C 1
ATOM 850 O O . VAL A 1 104 ? -16.468 -2.579 55.473 1.00 64.44 104 VAL A O 1
ATOM 853 N N . LEU A 1 105 ? -17.163 -1.581 57.367 1.00 67.38 105 LEU A N 1
ATOM 854 C CA . LEU A 1 105 ? -17.990 -2.691 57.847 1.00 67.38 105 LEU A CA 1
ATOM 855 C C . LEU A 1 105 ? -19.069 -3.026 56.799 1.00 67.38 105 LEU A C 1
ATOM 857 O O . LEU A 1 105 ? -19.603 -2.130 56.139 1.00 67.38 105 LEU A O 1
ATOM 861 N N . ARG A 1 106 ? -19.386 -4.321 56.630 1.00 62.16 106 ARG A N 1
ATOM 862 C CA . ARG A 1 106 ? -20.344 -4.818 55.617 1.00 62.16 106 ARG A CA 1
ATOM 863 C C . ARG A 1 106 ? -21.611 -3.948 55.591 1.00 62.16 106 ARG A C 1
ATOM 865 O O . ARG A 1 106 ? -22.258 -3.752 56.617 1.00 62.16 106 ARG A O 1
ATOM 872 N N . LYS A 1 107 ? -21.939 -3.424 54.401 1.00 64.12 107 LYS A N 1
ATOM 873 C CA . LYS A 1 107 ? -23.024 -2.455 54.170 1.00 64.12 107 LYS A CA 1
ATOM 874 C C . LYS A 1 107 ? -24.352 -2.923 54.785 1.00 64.12 107 LYS A C 1
ATOM 876 O O . LYS A 1 107 ? -24.686 -4.108 54.730 1.00 64.12 107 LYS A O 1
ATOM 881 N N . LYS A 1 108 ? -25.130 -1.964 55.307 1.00 67.25 108 LYS A N 1
ATOM 882 C CA . LYS A 1 108 ? -26.527 -2.155 55.737 1.00 67.25 108 LYS A CA 1
ATOM 883 C C . LYS A 1 108 ? -27.330 -2.868 54.634 1.00 67.25 108 LYS A C 1
ATOM 885 O O . LYS A 1 108 ? -27.062 -2.679 53.447 1.00 67.25 108 LYS A O 1
ATOM 890 N N . LYS A 1 109 ? -28.310 -3.689 55.031 1.00 71.38 109 LYS A N 1
ATOM 891 C CA . LYS A 1 109 ? -29.209 -4.410 54.110 1.00 71.38 109 LYS A CA 1
ATOM 892 C C . LYS A 1 109 ? -29.847 -3.408 53.132 1.00 71.38 109 LYS A C 1
ATOM 894 O O . LYS A 1 109 ? -30.433 -2.427 53.582 1.00 71.38 109 LYS A O 1
ATOM 899 N N . LYS A 1 110 ? -29.701 -3.637 51.821 1.00 77.69 110 LYS A N 1
ATOM 900 C CA . LYS A 1 110 ? -30.365 -2.835 50.775 1.00 77.69 110 LYS A CA 1
ATOM 901 C C . LYS A 1 110 ? -31.878 -3.084 50.807 1.00 77.69 110 LYS A C 1
ATOM 903 O O . LYS A 1 110 ? -32.294 -4.186 51.173 1.00 77.69 110 LYS A O 1
ATOM 908 N N . LYS A 1 111 ? -32.681 -2.088 50.418 1.00 85.75 111 LYS A N 1
ATOM 909 C CA . LYS A 1 111 ? -34.126 -2.274 50.228 1.00 85.75 111 LYS A CA 1
ATOM 910 C C . LYS A 1 111 ? -34.370 -3.188 49.027 1.00 85.75 111 LYS A C 1
ATOM 912 O O . LYS A 1 111 ? -33.577 -3.198 48.087 1.00 85.75 111 LYS A O 1
ATOM 917 N N . ALA A 1 112 ? -35.449 -3.965 49.073 1.00 84.31 112 ALA A N 1
ATOM 918 C CA . ALA A 1 112 ? -35.802 -4.880 47.988 1.00 84.31 112 ALA A CA 1
ATOM 919 C C . ALA A 1 112 ? -36.085 -4.126 46.676 1.00 84.31 112 ALA A C 1
ATOM 921 O O . ALA A 1 112 ? -35.613 -4.551 45.627 1.00 84.31 112 ALA A O 1
ATOM 922 N N . GLU A 1 113 ? -36.734 -2.964 46.769 1.00 85.56 113 GLU A N 1
ATOM 923 C CA . GLU A 1 113 ? -37.043 -2.062 45.648 1.00 85.56 113 GLU A CA 1
ATOM 924 C C . GLU A 1 113 ? -35.781 -1.582 44.909 1.00 85.56 113 GLU A C 1
ATOM 926 O O . GLU A 1 113 ? -35.718 -1.610 43.682 1.00 85.56 113 GLU A O 1
ATOM 931 N N . ASP A 1 114 ? -34.727 -1.203 45.644 1.00 86.88 114 ASP A N 1
ATOM 932 C CA . ASP A 1 114 ? -33.464 -0.745 45.044 1.00 86.88 114 ASP A CA 1
ATOM 933 C C . ASP A 1 114 ? -32.759 -1.860 44.261 1.00 86.88 114 ASP A C 1
ATOM 935 O O . ASP A 1 114 ? -32.067 -1.606 43.273 1.00 86.88 114 ASP A O 1
ATOM 939 N N . VAL A 1 115 ? -32.892 -3.101 44.737 1.00 86.81 115 VAL A N 1
ATOM 940 C CA . VAL A 1 115 ? -32.309 -4.283 44.094 1.00 86.81 115 VAL A CA 1
ATOM 941 C C . VAL A 1 115 ? -33.113 -4.659 42.854 1.00 86.81 115 VAL A C 1
ATOM 943 O O . VAL A 1 115 ? -32.517 -4.947 41.822 1.00 86.81 115 VAL A O 1
ATOM 946 N N . GLU A 1 116 ? -34.440 -4.603 42.932 1.00 88.25 116 GLU A N 1
ATOM 947 C CA . GLU A 1 116 ? -35.345 -4.833 41.804 1.00 88.25 116 GLU A CA 1
ATOM 948 C C . GLU A 1 116 ? -35.080 -3.845 40.662 1.00 88.25 116 GLU A C 1
ATOM 950 O O . GLU A 1 116 ? -34.755 -4.266 39.554 1.00 88.25 116 GLU A O 1
ATOM 955 N N . ARG A 1 117 ? -35.030 -2.541 40.959 1.00 89.75 117 ARG A N 1
ATOM 956 C CA . ARG A 1 117 ? -34.704 -1.501 39.971 1.00 89.75 117 ARG A CA 1
ATOM 957 C C . ARG A 1 117 ? -33.328 -1.698 39.319 1.00 89.75 117 ARG A C 1
ATOM 959 O O . ARG A 1 117 ? -33.128 -1.346 38.157 1.00 89.75 117 ARG A O 1
ATOM 966 N N . GLN A 1 118 ? -32.344 -2.218 40.059 1.00 88.25 118 GLN A N 1
ATOM 967 C CA . GLN A 1 118 ? -31.015 -2.525 39.508 1.00 88.25 118 GLN A CA 1
ATOM 968 C C . GLN A 1 118 ? -31.036 -3.727 38.559 1.00 88.25 118 GLN A C 1
ATOM 970 O O . GLN A 1 118 ? -30.296 -3.711 37.577 1.00 88.25 118 GLN A O 1
ATOM 975 N N . LEU A 1 119 ? -31.864 -4.734 38.842 1.00 88.88 119 LEU A N 1
ATOM 976 C CA . LEU A 1 119 ? -32.033 -5.915 37.996 1.00 88.88 119 LEU A CA 1
ATOM 977 C C . LEU A 1 119 ? -32.795 -5.573 36.715 1.00 88.88 119 LEU A C 1
ATOM 979 O O . LEU A 1 119 ? -32.322 -5.908 35.635 1.00 88.88 119 LEU A O 1
ATOM 983 N N . GLU A 1 120 ? -33.876 -4.799 36.816 1.00 90.38 120 GLU A N 1
ATOM 984 C CA . GLU A 1 120 ? -34.634 -4.317 35.654 1.00 90.38 120 GLU A CA 1
ATOM 985 C C . GLU A 1 120 ? -33.765 -3.461 34.726 1.00 90.38 120 GLU A C 1
ATOM 987 O O . GLU A 1 120 ? -33.777 -3.642 33.512 1.00 90.38 120 GLU A O 1
ATOM 992 N N . LYS A 1 121 ? -32.912 -2.590 35.288 1.00 90.62 121 LYS A N 1
ATOM 993 C CA . LYS A 1 121 ? -31.932 -1.811 34.509 1.00 90.62 121 LYS A CA 1
ATOM 994 C C . LYS A 1 121 ? -30.924 -2.694 33.756 1.00 90.62 121 LYS A C 1
ATOM 996 O O . LYS A 1 121 ? -30.334 -2.245 32.777 1.00 90.62 121 LYS A O 1
ATOM 1001 N N . GLN A 1 122 ? -30.690 -3.915 34.229 1.00 88.00 122 GLN A N 1
ATOM 1002 C CA . GLN A 1 122 ? -29.835 -4.911 33.579 1.00 88.00 122 GLN A CA 1
ATOM 1003 C C . GLN A 1 122 ? -30.627 -5.883 32.687 1.00 88.00 122 GLN A C 1
ATOM 1005 O O . GLN A 1 122 ? -30.024 -6.789 32.120 1.00 88.00 122 GLN A O 1
ATOM 1010 N N . GLY A 1 123 ? -31.948 -5.708 32.558 1.00 87.06 123 GLY A N 1
ATOM 1011 C CA . GLY A 1 123 ? -32.823 -6.590 31.781 1.00 87.06 123 GLY A CA 1
ATOM 1012 C C . GLY A 1 123 ? -33.145 -7.924 32.464 1.00 87.06 123 GLY A C 1
ATOM 1013 O O . GLY A 1 123 ? -33.563 -8.865 31.798 1.00 87.06 123 GLY A O 1
ATOM 1014 N N . LEU A 1 124 ? -32.931 -8.035 33.778 1.00 87.38 124 LEU A N 1
ATOM 1015 C CA . LEU A 1 124 ? -33.208 -9.234 34.574 1.00 87.38 124 LEU A CA 1
ATOM 1016 C C . LEU A 1 124 ? -34.550 -9.091 35.307 1.00 87.38 124 LEU A C 1
ATOM 1018 O O . LEU A 1 124 ? -34.825 -8.048 35.899 1.00 87.38 124 LEU A O 1
ATOM 1022 N N . ASP A 1 125 ? -35.353 -10.158 35.327 1.00 86.25 125 ASP A N 1
ATOM 1023 C CA . ASP A 1 125 ? -36.644 -10.176 36.028 1.00 86.25 125 ASP A CA 1
ATOM 1024 C C . ASP A 1 125 ? -36.470 -10.079 37.560 1.00 86.25 125 ASP A C 1
ATOM 1026 O O . ASP A 1 125 ? -35.912 -10.968 38.218 1.00 86.25 125 ASP A O 1
ATOM 1030 N N . GLY A 1 126 ? -36.968 -8.980 38.132 1.00 82.50 126 GLY A N 1
ATOM 1031 C CA . GLY A 1 126 ? -36.925 -8.673 39.560 1.00 82.50 126 GLY A CA 1
ATOM 1032 C C . GLY A 1 126 ? -38.030 -9.329 40.401 1.00 82.50 126 GLY A C 1
ATOM 1033 O O . GLY A 1 126 ? -37.930 -9.324 41.635 1.00 82.50 126 GLY A O 1
ATOM 1034 N N . SER A 1 127 ? -39.029 -9.967 39.778 1.00 80.88 127 SER A N 1
ATOM 1035 C CA . SER A 1 127 ? -40.223 -10.526 40.439 1.00 80.88 127 SER A CA 1
ATOM 1036 C C . SER A 1 127 ? -39.893 -11.452 41.624 1.00 80.88 127 SER A C 1
ATOM 1038 O O . SER A 1 127 ? -40.477 -11.365 42.711 1.00 80.88 127 SER A O 1
ATOM 1040 N N . LYS A 1 128 ? -38.866 -12.297 41.467 1.00 79.50 128 LYS A N 1
ATOM 1041 C CA . LYS A 1 128 ? -38.400 -13.252 42.489 1.00 79.50 128 LYS A CA 1
ATOM 1042 C C . LYS A 1 128 ? -37.784 -12.568 43.711 1.00 79.50 128 LYS A C 1
ATOM 1044 O O . LYS A 1 128 ? -37.772 -13.140 44.802 1.00 79.50 128 LYS A O 1
ATOM 1049 N N . VAL A 1 129 ? -37.222 -11.367 43.566 1.00 82.00 129 VAL A N 1
ATOM 1050 C CA . VAL A 1 129 ? -36.683 -10.589 44.695 1.00 82.00 129 VAL A CA 1
ATOM 1051 C C . VAL A 1 129 ? -37.829 -10.022 45.526 1.00 82.00 129 VAL A C 1
ATOM 1053 O O . VAL A 1 129 ? -37.819 -10.204 46.745 1.00 82.00 129 VAL A O 1
ATOM 1056 N N . ARG A 1 130 ? -38.842 -9.452 44.864 1.00 79.38 130 ARG A N 1
ATOM 1057 C CA . ARG A 1 130 ? -40.047 -8.904 45.497 1.00 79.38 130 ARG A CA 1
ATOM 1058 C C . ARG A 1 130 ? -40.830 -9.969 46.270 1.00 79.38 130 ARG A C 1
ATOM 1060 O O . ARG A 1 130 ? -41.146 -9.768 47.446 1.00 79.38 130 ARG A O 1
ATOM 1067 N N . ALA A 1 131 ? -41.044 -11.139 45.664 1.00 79.06 131 ALA A N 1
ATOM 1068 C CA . ALA A 1 131 ? -41.732 -12.265 46.301 1.00 79.06 131 ALA A CA 1
ATOM 1069 C C . ALA A 1 131 ? -41.028 -12.733 47.590 1.00 79.06 131 ALA A C 1
ATOM 1071 O O . ALA A 1 131 ? -41.659 -12.931 48.629 1.00 79.06 131 ALA A O 1
ATOM 1072 N N . ARG A 1 132 ? -39.692 -12.839 47.565 1.00 77.12 132 ARG A N 1
ATOM 1073 C CA . ARG A 1 132 ? -38.899 -13.239 48.741 1.00 77.12 132 ARG A CA 1
ATOM 1074 C C . ARG A 1 132 ? -38.878 -12.185 49.844 1.00 77.12 132 ARG A C 1
ATOM 1076 O O . ARG A 1 132 ? -38.788 -12.549 51.015 1.00 77.12 132 ARG A O 1
ATOM 1083 N N . SER A 1 133 ? -38.928 -10.897 49.503 1.00 76.19 133 SER A N 1
ATOM 1084 C CA . SER A 1 133 ? -39.021 -9.837 50.511 1.00 76.19 133 SER A CA 1
ATOM 1085 C C . SER A 1 133 ? -40.393 -9.770 51.178 1.00 76.19 133 SER A C 1
ATOM 1087 O O . SER A 1 133 ? -40.446 -9.533 52.381 1.00 76.19 133 SER A O 1
ATOM 1089 N N . ALA A 1 134 ? -41.475 -10.029 50.436 1.00 72.31 134 ALA A N 1
ATOM 1090 C CA . ALA A 1 134 ? -42.841 -10.021 50.961 1.00 72.31 134 ALA A CA 1
ATOM 1091 C C . ALA A 1 134 ? -43.128 -11.210 51.899 1.00 72.31 134 ALA A C 1
ATOM 1093 O O . ALA A 1 134 ? -43.849 -11.068 52.880 1.00 72.31 134 ALA A O 1
ATOM 1094 N N . ALA A 1 135 ? -42.503 -12.367 51.658 1.00 72.56 135 ALA A N 1
ATOM 1095 C CA . ALA A 1 135 ? -42.689 -13.580 52.462 1.00 72.56 135 ALA A CA 1
ATOM 1096 C C . ALA A 1 135 ? -42.031 -13.540 53.862 1.00 72.56 135 ALA A C 1
ATOM 1098 O O . ALA A 1 135 ? -42.115 -14.509 54.618 1.00 72.56 135 ALA A O 1
ATOM 1099 N N . LYS A 1 136 ? -41.335 -12.453 54.228 1.00 64.19 136 LYS A N 1
ATOM 1100 C CA . LYS A 1 136 ? -40.596 -12.363 55.492 1.00 64.19 136 LYS A CA 1
ATOM 1101 C C . LYS A 1 136 ? -41.469 -11.754 56.593 1.00 64.19 136 LYS A C 1
ATOM 1103 O O . LYS A 1 136 ? -41.460 -10.546 56.806 1.00 64.19 136 LYS A O 1
ATOM 1108 N N . THR A 1 137 ? -42.194 -12.601 57.318 1.00 56.28 137 THR A N 1
ATOM 1109 C CA . THR A 1 137 ? -42.947 -12.212 58.519 1.00 56.28 137 THR A CA 1
ATOM 1110 C C . THR A 1 137 ? -42.001 -11.712 59.627 1.00 56.28 137 THR A C 1
ATOM 1112 O O . THR A 1 137 ? -40.925 -12.292 59.835 1.00 56.28 137 THR A O 1
ATOM 1115 N N . PRO A 1 138 ? -42.337 -10.625 60.350 1.00 57.84 138 PRO A N 1
ATOM 1116 C CA . PRO A 1 138 ? -41.536 -10.181 61.482 1.00 57.84 138 PRO A CA 1
ATOM 1117 C C . PRO A 1 138 ? -41.611 -11.247 62.580 1.00 57.84 138 PRO A C 1
ATOM 1119 O O . PRO A 1 138 ? -42.678 -11.531 63.117 1.00 57.84 138 PRO A O 1
ATOM 1122 N N . ARG A 1 139 ? -40.468 -11.859 62.914 1.00 56.88 139 ARG A N 1
ATOM 1123 C CA . ARG A 1 139 ? -40.351 -12.698 64.113 1.00 56.88 139 ARG A CA 1
ATOM 1124 C C . ARG A 1 139 ? -40.714 -11.829 65.316 1.00 56.88 139 ARG A C 1
ATOM 1126 O O . ARG A 1 139 ? -40.004 -10.865 65.595 1.00 56.88 139 ARG A O 1
ATOM 1133 N N . SER A 1 140 ? -41.806 -12.164 65.996 1.00 56.62 140 SER A N 1
ATOM 1134 C CA . SER A 1 140 ? -42.221 -11.540 67.250 1.00 56.62 140 SER A CA 1
ATOM 1135 C C . SER A 1 140 ? -41.049 -11.556 68.231 1.00 56.62 140 SER A C 1
ATOM 1137 O O . SER A 1 140 ? -40.614 -12.622 68.672 1.00 56.62 140 SER A O 1
ATOM 1139 N N . SER A 1 141 ? -40.499 -10.385 68.545 1.00 54.44 141 SER A N 1
ATOM 1140 C CA . SER A 1 141 ? -39.512 -10.237 69.608 1.00 54.44 141 SER A CA 1
ATOM 1141 C C . SER A 1 141 ? -40.203 -10.534 70.934 1.00 54.44 141 SER A C 1
ATOM 1143 O O . SER A 1 141 ? -41.067 -9.770 71.365 1.00 54.44 141 SER A O 1
ATOM 1145 N N . SER A 1 142 ? -39.852 -11.649 71.568 1.00 55.81 142 SER A N 1
ATOM 1146 C CA . SER A 1 142 ? -40.317 -11.988 72.908 1.00 55.81 142 SER A CA 1
ATOM 1147 C C . SER A 1 142 ? -39.862 -10.913 73.898 1.00 55.81 142 SER A C 1
ATOM 1149 O O . SER A 1 142 ? -38.684 -10.817 74.242 1.00 55.81 142 SER A O 1
ATOM 1151 N N . LEU A 1 143 ? -40.816 -10.108 74.356 1.00 55.19 143 LEU A N 1
ATOM 1152 C CA . LEU A 1 143 ? -40.719 -9.218 75.508 1.00 55.19 143 LEU A CA 1
ATOM 1153 C C . LEU A 1 143 ? -40.616 -10.043 76.803 1.00 55.19 143 LEU A C 1
ATOM 1155 O O . LEU A 1 143 ? -41.564 -10.060 77.571 1.00 55.19 143 LEU A O 1
ATOM 1159 N N . LEU A 1 144 ? -39.516 -10.750 77.074 1.00 53.06 144 LEU A N 1
ATOM 1160 C CA . LEU A 1 144 ? -39.287 -11.367 78.391 1.00 53.06 144 LEU A CA 1
ATOM 1161 C C . LEU A 1 144 ? -37.793 -11.573 78.654 1.00 53.06 144 LEU A C 1
ATOM 1163 O O . LEU A 1 144 ? -37.122 -12.295 77.924 1.00 53.06 144 LEU A O 1
ATOM 1167 N N . GLY A 1 145 ? -37.290 -10.973 79.737 1.00 48.12 145 GLY A N 1
ATOM 1168 C CA . GLY A 1 145 ? -35.963 -11.305 80.259 1.00 48.12 145 GLY A CA 1
ATOM 1169 C C . GLY A 1 145 ? -35.250 -10.216 81.055 1.00 48.12 145 GLY A C 1
ATOM 1170 O O . GLY A 1 145 ? -34.050 -10.031 80.883 1.00 48.12 145 GLY A O 1
ATOM 1171 N N . LYS A 1 146 ? -35.947 -9.492 81.940 1.00 50.34 146 LYS A N 1
ATOM 1172 C CA . LYS A 1 146 ? -35.283 -8.706 82.990 1.00 50.34 146 LYS A CA 1
ATOM 1173 C C . LYS A 1 146 ? -34.492 -9.659 83.898 1.00 50.34 146 LYS A C 1
ATOM 1175 O O . LYS A 1 146 ? -35.112 -10.400 84.652 1.00 50.34 146 LYS A O 1
ATOM 1180 N N . ARG A 1 147 ? -33.157 -9.587 83.916 1.00 49.56 147 ARG A N 1
ATOM 1181 C CA . ARG A 1 147 ? -32.366 -9.870 85.129 1.00 49.56 147 ARG A CA 1
ATOM 1182 C C . ARG A 1 147 ? -31.235 -8.858 85.278 1.00 49.56 147 ARG A C 1
ATOM 1184 O O . ARG A 1 147 ? -30.177 -8.957 84.671 1.00 49.56 147 ARG A O 1
ATOM 1191 N N . LYS A 1 148 ? -31.545 -7.879 86.124 1.00 46.16 148 LYS A N 1
ATOM 1192 C CA . LYS A 1 148 ? -30.660 -6.948 86.818 1.00 46.16 148 LYS A CA 1
ATOM 1193 C C . LYS A 1 148 ? -29.659 -7.757 87.664 1.00 46.16 148 LYS A C 1
ATOM 1195 O O . LYS A 1 148 ? -30.094 -8.627 88.415 1.00 46.16 148 LYS A O 1
ATOM 1200 N N . ARG A 1 149 ? -28.360 -7.474 87.573 1.00 42.28 149 ARG A N 1
ATOM 1201 C CA . ARG A 1 149 ? -27.397 -7.734 88.657 1.00 42.28 149 ARG A CA 1
ATOM 1202 C C . ARG A 1 149 ? -26.484 -6.519 88.761 1.00 42.28 149 ARG A C 1
ATOM 1204 O O . ARG A 1 149 ? -25.581 -6.351 87.952 1.00 42.28 149 ARG A O 1
ATOM 1211 N N . ASP A 1 150 ? -26.837 -5.667 89.714 1.00 36.97 150 ASP A N 1
ATOM 1212 C CA . ASP A 1 150 ? -25.987 -4.632 90.294 1.00 36.97 150 ASP A CA 1
ATOM 1213 C C . ASP A 1 150 ? -25.106 -5.246 91.393 1.00 36.97 150 ASP A C 1
ATOM 1215 O O . ASP A 1 150 ? -25.547 -6.188 92.054 1.00 36.97 150 ASP A O 1
ATOM 1219 N N . ALA A 1 151 ? -23.949 -4.603 91.610 1.00 35.88 151 ALA A N 1
ATOM 1220 C CA . ALA A 1 151 ? -23.079 -4.617 92.800 1.00 35.88 151 ALA A CA 1
ATOM 1221 C C . ALA A 1 151 ? -22.248 -5.895 93.078 1.00 35.88 151 ALA A C 1
ATOM 1223 O O . ALA A 1 151 ? -22.742 -7.003 92.924 1.00 35.88 151 ALA A O 1
ATOM 1224 N N . THR A 1 152 ? -20.984 -5.887 93.525 1.00 32.44 152 THR A N 1
ATOM 1225 C CA . THR A 1 152 ? -19.943 -4.879 93.839 1.00 32.44 152 THR A CA 1
ATOM 1226 C C . THR A 1 152 ? -18.662 -5.663 94.212 1.00 32.44 152 THR A C 1
ATOM 1228 O O . THR A 1 152 ? -18.771 -6.736 94.788 1.00 32.44 152 THR A O 1
ATOM 1231 N N . ALA A 1 153 ? -17.487 -5.097 93.908 1.00 33.28 153 ALA A N 1
ATOM 1232 C CA . ALA A 1 153 ? -16.208 -5.133 94.651 1.00 33.28 153 ALA A CA 1
ATOM 1233 C C . ALA A 1 153 ? -15.658 -6.432 95.314 1.00 33.28 153 ALA A C 1
ATOM 1235 O O . ALA A 1 153 ? -16.162 -6.872 96.336 1.00 33.28 153 ALA A O 1
ATOM 1236 N N . GLY A 1 154 ? -14.480 -6.874 94.836 1.00 30.64 154 GLY A N 1
ATOM 1237 C CA . GLY A 1 154 ? -13.223 -6.843 95.620 1.00 30.64 154 GLY A CA 1
ATOM 1238 C C . GLY A 1 154 ? -12.801 -8.034 96.517 1.00 30.64 154 GLY A C 1
ATOM 1239 O O . GLY A 1 154 ? -13.547 -8.423 97.400 1.00 30.64 154 GLY A O 1
ATOM 1240 N N . ALA A 1 155 ? -11.521 -8.438 96.352 1.00 29.92 155 ALA A N 1
ATOM 1241 C CA . ALA A 1 155 ? -10.610 -9.212 97.242 1.00 29.92 155 ALA A CA 1
ATOM 1242 C C . ALA A 1 155 ? -10.825 -10.753 97.345 1.00 29.92 155 ALA A C 1
ATOM 1244 O O . ALA A 1 155 ? -11.906 -11.192 97.710 1.00 29.92 155 ALA A O 1
ATOM 1245 N N . ALA A 1 156 ? -9.920 -11.620 96.836 1.00 31.42 156 ALA A N 1
ATOM 1246 C CA . ALA A 1 156 ? -8.605 -12.078 97.379 1.00 31.42 156 ALA A CA 1
ATOM 1247 C C . ALA A 1 156 ? -8.782 -12.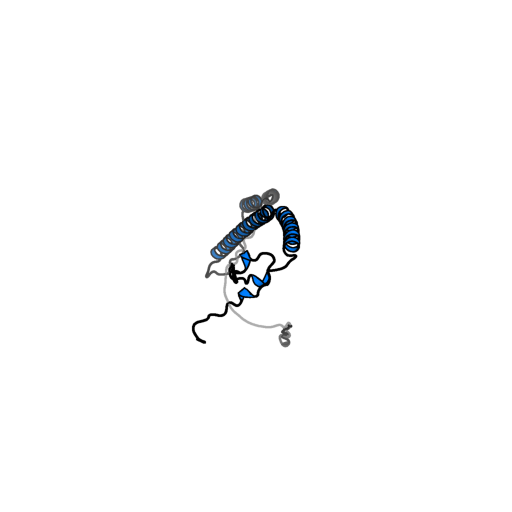998 98.621 1.00 31.42 156 ALA A C 1
ATOM 1249 O O . ALA A 1 156 ? -9.526 -12.612 99.510 1.00 31.42 156 ALA A O 1
ATOM 1250 N N . ASP A 1 157 ? -8.216 -14.201 98.823 1.00 30.70 157 ASP A N 1
ATOM 1251 C CA . ASP A 1 157 ? -7.149 -15.029 98.219 1.00 30.70 157 ASP A CA 1
ATOM 1252 C C . ASP A 1 157 ? -7.258 -16.503 98.731 1.00 30.70 157 ASP A C 1
ATOM 1254 O O . ASP A 1 157 ? -7.825 -16.731 99.799 1.00 30.70 157 ASP A O 1
ATOM 1258 N N . GLY A 1 158 ? -6.632 -17.458 98.006 1.00 30.41 158 GLY A N 1
ATOM 1259 C CA . GLY A 1 158 ? -6.104 -18.778 98.459 1.00 30.41 158 GLY A CA 1
ATOM 1260 C C . GLY A 1 158 ? -7.069 -19.982 98.581 1.00 30.41 158 GLY A C 1
ATOM 1261 O O . GLY A 1 158 ? -8.180 -19.836 99.062 1.00 30.41 158 GLY A O 1
ATOM 1262 N N . GLU A 1 159 ? -6.757 -21.241 98.230 1.00 29.14 159 GLU A N 1
ATOM 1263 C CA . GLU A 1 159 ? -5.601 -21.906 97.599 1.00 29.14 159 GLU A CA 1
ATOM 1264 C C . GLU A 1 159 ? -6.032 -23.325 97.088 1.00 29.14 159 GLU A C 1
ATOM 1266 O O . GLU A 1 159 ? -6.789 -24.032 97.744 1.00 29.14 159 GLU A O 1
ATOM 1271 N N . VAL A 1 160 ? -5.540 -23.689 95.892 1.00 33.44 160 VAL A N 1
ATOM 1272 C CA . VAL A 1 160 ? -5.178 -24.987 95.240 1.00 33.44 160 VAL A CA 1
ATOM 1273 C C . VAL A 1 160 ? -5.954 -26.321 95.420 1.00 33.44 160 VAL A C 1
ATOM 1275 O O . VAL A 1 160 ? -5.870 -26.980 96.448 1.00 33.44 160 VAL A O 1
ATOM 1278 N N . ALA A 1 161 ? -6.416 -26.887 94.282 1.00 33.66 161 ALA A N 1
ATOM 1279 C CA . ALA A 1 161 ? -6.214 -28.312 93.927 1.00 33.66 161 ALA A CA 1
ATOM 1280 C C . ALA A 1 161 ? -6.243 -28.592 92.394 1.00 33.66 161 ALA A C 1
ATOM 1282 O O . ALA A 1 161 ? -7.292 -28.701 91.772 1.00 33.66 161 ALA A O 1
ATOM 1283 N N . ARG A 1 162 ? -5.031 -28.699 91.821 1.00 32.91 162 ARG A N 1
ATOM 1284 C CA . ARG A 1 162 ? -4.511 -29.480 90.662 1.00 32.91 162 ARG A CA 1
ATOM 1285 C C . ARG A 1 162 ? -5.430 -29.961 89.513 1.00 32.91 162 ARG A C 1
ATOM 1287 O O . ARG A 1 162 ? -6.313 -30.785 89.707 1.00 32.91 162 ARG A O 1
ATOM 1294 N N . GLY A 1 163 ? -5.001 -29.672 88.269 1.00 31.20 163 GLY A N 1
ATOM 1295 C CA . GLY A 1 163 ? -5.481 -30.379 87.068 1.00 31.20 163 GLY A CA 1
ATOM 1296 C C . GLY A 1 163 ? -4.865 -30.013 85.702 1.00 31.20 163 GLY A C 1
ATOM 1297 O O . GLY A 1 163 ? -5.605 -29.655 84.801 1.00 31.20 163 GLY A O 1
ATOM 1298 N N . ARG A 1 164 ? -3.536 -30.155 85.539 1.00 34.28 164 ARG A N 1
ATOM 1299 C CA . ARG A 1 164 ? -2.780 -30.371 84.270 1.00 34.28 164 ARG A CA 1
ATOM 1300 C C . ARG A 1 164 ? -2.926 -29.356 83.107 1.00 34.28 164 ARG A C 1
ATOM 1302 O O . ARG A 1 164 ? -3.696 -29.548 82.174 1.00 34.28 164 ARG A O 1
ATOM 1309 N N . ALA A 1 165 ? -2.003 -28.391 83.066 1.00 35.19 165 ALA A N 1
ATOM 1310 C CA . ALA A 1 165 ? -1.477 -27.820 81.823 1.00 35.19 165 ALA A CA 1
ATOM 1311 C C . ALA A 1 165 ? -0.160 -28.536 81.471 1.00 35.19 165 ALA A C 1
ATOM 1313 O O . ALA A 1 165 ? 0.736 -28.618 82.312 1.00 35.19 165 ALA A O 1
ATOM 1314 N N . ALA A 1 166 ? -0.044 -29.061 80.251 1.00 41.06 166 ALA A N 1
ATOM 1315 C CA . ALA A 1 166 ? 1.197 -29.612 79.721 1.00 41.06 166 ALA A CA 1
ATOM 1316 C C . ALA A 1 166 ? 1.461 -29.064 78.311 1.00 41.06 166 ALA A C 1
ATOM 1318 O O . ALA A 1 166 ? 0.620 -29.159 77.421 1.00 41.06 166 ALA A O 1
ATOM 1319 N N . SER A 1 167 ? 2.667 -28.510 78.175 1.00 43.81 167 SER A N 1
ATOM 1320 C CA . SER A 1 167 ? 3.467 -28.319 76.962 1.00 43.81 167 SER A CA 1
ATOM 1321 C C . SER A 1 167 ? 2.935 -27.392 75.862 1.00 43.81 167 SER A C 1
ATOM 1323 O O . SER A 1 167 ? 2.517 -27.832 74.796 1.00 43.81 167 SER A O 1
ATOM 1325 N N . ALA A 1 168 ? 3.150 -26.089 76.054 1.00 45.91 168 ALA A N 1
ATOM 1326 C CA . ALA A 1 168 ? 3.785 -25.298 75.006 1.00 45.91 168 ALA A CA 1
ATOM 1327 C C . ALA A 1 168 ? 5.293 -25.580 75.072 1.00 45.91 168 ALA A C 1
ATOM 1329 O O . ALA A 1 168 ? 5.883 -25.344 76.122 1.00 45.91 168 ALA A O 1
ATOM 1330 N N . LEU A 1 169 ? 5.877 -26.138 74.003 1.00 42.94 169 LEU A N 1
ATOM 1331 C CA . LEU A 1 169 ? 7.260 -25.937 73.534 1.00 42.94 169 LEU A CA 1
ATOM 1332 C C . LEU A 1 169 ? 7.591 -26.951 72.419 1.00 42.94 169 LEU A C 1
ATOM 1334 O O . LEU A 1 169 ? 7.466 -28.154 72.616 1.00 42.94 169 LEU A O 1
ATOM 1338 N N . ARG A 1 170 ? 8.127 -26.413 71.310 1.00 37.09 170 ARG A N 1
ATOM 1339 C CA . ARG A 1 170 ? 8.824 -27.058 70.172 1.00 37.09 170 ARG A CA 1
ATOM 1340 C C . ARG A 1 170 ? 7.980 -27.577 69.000 1.00 37.09 170 ARG A C 1
ATOM 1342 O O . ARG A 1 170 ? 7.602 -28.736 68.963 1.00 37.09 170 ARG A O 1
ATOM 1349 N N . ALA A 1 171 ? 7.890 -26.748 67.958 1.00 41.97 171 ALA A N 1
ATOM 1350 C CA . ALA A 1 171 ? 8.452 -27.086 66.643 1.00 41.97 171 ALA A CA 1
ATOM 1351 C C . ALA A 1 171 ? 8.517 -25.827 65.758 1.00 41.97 171 ALA A C 1
ATOM 1353 O O . ALA A 1 171 ? 7.553 -25.443 65.102 1.00 41.97 171 ALA A O 1
ATOM 1354 N N . ALA A 1 172 ? 9.678 -25.174 65.755 1.00 44.44 172 ALA A N 1
ATOM 1355 C CA . ALA A 1 172 ? 10.101 -24.337 64.643 1.00 44.44 172 ALA A CA 1
ATOM 1356 C C . ALA A 1 172 ? 10.729 -25.260 63.589 1.00 44.44 172 ALA A C 1
ATOM 1358 O O . ALA A 1 172 ? 11.722 -25.906 63.902 1.00 44.44 172 ALA A O 1
ATOM 1359 N N . SER A 1 173 ? 10.121 -25.355 62.402 1.00 41.75 173 SER A N 1
ATOM 1360 C CA . SER A 1 173 ? 10.659 -25.828 61.103 1.00 41.75 173 SER A CA 1
ATOM 1361 C C . SER A 1 173 ? 9.429 -26.127 60.222 1.00 41.75 173 SER A C 1
ATOM 1363 O O . SER A 1 173 ? 8.533 -26.818 60.682 1.00 41.75 173 SER A O 1
ATOM 1365 N N . ALA A 1 174 ? 9.204 -25.627 59.010 1.00 47.3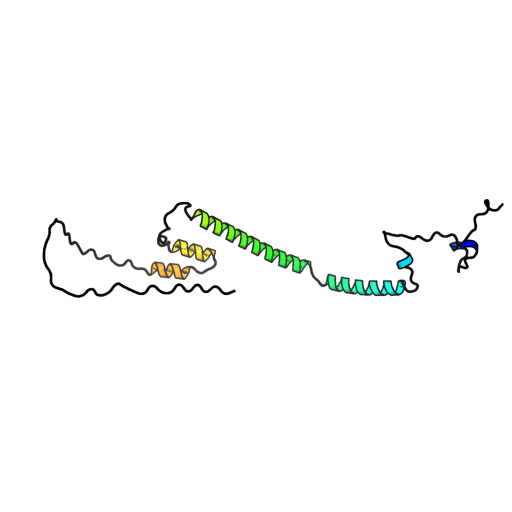4 174 ALA A N 1
ATOM 1366 C CA . ALA A 1 174 ? 10.092 -25.097 57.998 1.00 47.34 174 ALA A CA 1
ATOM 1367 C C . ALA A 1 174 ? 9.352 -24.040 57.154 1.00 47.34 174 ALA A C 1
ATOM 1369 O O . ALA A 1 174 ? 8.203 -24.223 56.751 1.00 47.34 174 ALA A O 1
ATOM 1370 N N . ARG A 1 175 ? 10.049 -22.947 56.833 1.00 47.66 175 ARG A N 1
ATOM 1371 C CA . ARG A 1 175 ? 9.759 -22.128 55.652 1.00 47.66 175 ARG A CA 1
ATOM 1372 C C . ARG A 1 175 ? 10.197 -22.937 54.431 1.00 47.66 175 ARG A C 1
ATOM 1374 O O . ARG A 1 175 ? 11.382 -23.220 54.300 1.00 47.66 175 ARG A O 1
ATOM 1381 N N . SER A 1 176 ? 9.271 -23.263 53.538 1.00 45.09 176 SER A N 1
ATOM 1382 C CA . SER A 1 176 ? 9.584 -23.738 52.190 1.00 45.09 176 SER A CA 1
ATOM 1383 C C . SER A 1 176 ? 9.106 -22.683 51.199 1.00 45.09 176 SER A C 1
ATOM 1385 O O . SER A 1 176 ? 7.922 -22.562 50.895 1.00 45.09 176 SER A O 1
ATOM 1387 N N . MET A 1 177 ? 10.055 -21.852 50.772 1.00 45.34 177 MET A N 1
ATOM 1388 C CA . MET A 1 177 ? 9.942 -21.025 49.578 1.00 45.34 177 MET A CA 1
ATOM 1389 C C . MET A 1 177 ? 10.064 -21.962 48.377 1.00 45.34 177 MET A C 1
ATOM 1391 O O . MET A 1 177 ? 11.136 -22.525 48.165 1.00 45.34 177 MET A O 1
ATOM 1395 N N . SER A 1 178 ? 9.009 -22.106 47.577 1.00 46.75 178 SER A N 1
ATOM 1396 C CA . SER A 1 178 ? 9.160 -22.642 46.224 1.00 46.75 178 SER A CA 1
ATOM 1397 C C . SER A 1 178 ? 9.188 -21.477 45.238 1.00 46.75 178 SER A C 1
ATOM 1399 O O . SER A 1 178 ? 8.232 -20.723 45.076 1.00 46.75 178 SER A O 1
ATOM 1401 N N . ARG A 1 179 ? 10.366 -21.301 44.640 1.00 46.44 179 ARG A N 1
ATOM 1402 C CA . ARG A 1 179 ? 10.643 -20.486 43.462 1.00 46.44 179 ARG A CA 1
ATOM 1403 C C . ARG A 1 179 ? 10.931 -21.476 42.337 1.00 46.44 179 ARG A C 1
ATOM 1405 O O . ARG A 1 179 ? 11.921 -22.192 42.423 1.00 46.44 179 ARG A O 1
ATOM 1412 N N . MET A 1 180 ? 10.101 -21.501 41.303 1.00 49.09 180 MET A N 1
ATOM 1413 C CA . MET A 1 180 ? 10.378 -22.121 40.000 1.00 49.09 180 MET A CA 1
ATOM 1414 C C . MET A 1 180 ? 9.693 -21.220 38.966 1.00 49.09 180 MET A C 1
ATOM 1416 O O . MET A 1 180 ? 8.511 -20.933 39.121 1.00 49.09 180 MET A O 1
ATOM 1420 N N . LYS A 1 181 ? 10.490 -20.433 38.238 1.00 44.28 181 LYS A N 1
ATOM 1421 C CA . LYS A 1 181 ? 11.101 -20.691 36.918 1.00 44.28 181 LYS A CA 1
ATOM 1422 C C . LYS A 1 181 ? 10.183 -20.163 35.826 1.00 44.28 181 LYS A C 1
ATOM 1424 O O . LYS A 1 181 ? 9.100 -20.749 35.653 1.00 44.28 181 LYS A O 1
#